Protein AF-A0A2V1B3F5-F1 (afdb_monomer_lite)

Radius of gyration: 37.88 Å; chains: 1; bounding box: 58×93×149 Å

Structure (mmCIF, N/CA/C/O backbone):
data_AF-A0A2V1B3F5-F1
#
_entry.id   AF-A0A2V1B3F5-F1
#
loop_
_atom_site.group_PDB
_atom_site.id
_atom_site.type_symbol
_atom_site.label_atom_id
_atom_site.label_alt_id
_atom_site.label_comp_id
_atom_site.label_asym_id
_atom_site.label_entity_id
_atom_site.label_seq_id
_atom_site.pdbx_PDB_ins_code
_atom_site.Cartn_x
_atom_site.Cartn_y
_atom_site.Cartn_z
_atom_site.occupancy
_atom_site.B_iso_or_equiv
_atom_site.auth_seq_id
_atom_site.auth_comp_id
_atom_site.auth_asym_id
_atom_site.auth_atom_id
_atom_site.pdbx_PDB_model_num
ATOM 1 N N . MET A 1 1 ? 18.919 30.394 76.643 1.00 3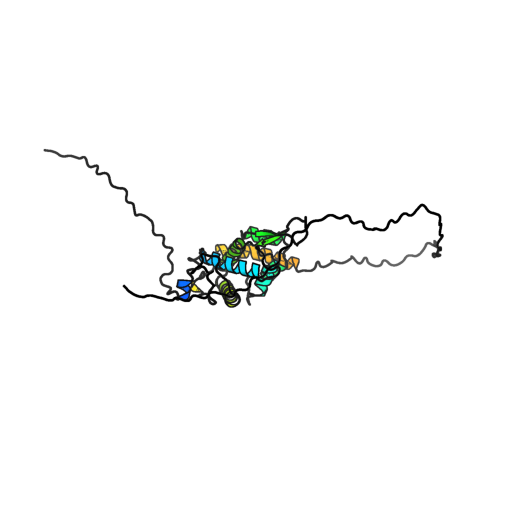6.50 1 MET A N 1
ATOM 2 C CA . MET A 1 1 ? 18.711 31.451 75.636 1.00 36.50 1 MET A CA 1
ATOM 3 C C . MET A 1 1 ? 19.284 30.964 74.317 1.00 36.50 1 MET A C 1
ATOM 5 O O . MET A 1 1 ? 20.459 30.642 74.292 1.00 36.50 1 MET A O 1
ATOM 9 N N . ILE A 1 2 ? 18.429 30.967 73.289 1.00 37.81 2 ILE A N 1
ATOM 10 C CA . ILE A 1 2 ? 18.727 31.111 71.853 1.00 37.81 2 ILE A CA 1
ATOM 11 C C . ILE A 1 2 ? 19.166 29.852 71.066 1.00 37.81 2 ILE A C 1
ATOM 13 O O . ILE A 1 2 ? 20.135 29.177 71.391 1.00 37.81 2 ILE A O 1
ATOM 17 N N . SER A 1 3 ? 18.358 29.616 70.024 1.00 35.19 3 SER A N 1
ATOM 18 C CA . SER A 1 3 ? 18.405 28.748 68.832 1.00 35.19 3 SER A CA 1
ATOM 19 C C . SER A 1 3 ? 19.760 28.802 68.080 1.00 35.19 3 SER A C 1
ATOM 21 O O . SER A 1 3 ? 20.560 29.684 68.354 1.00 35.19 3 SER A O 1
ATOM 23 N N . ASN A 1 4 ? 20.126 27.941 67.119 1.00 34.00 4 ASN A N 1
ATOM 24 C CA . ASN A 1 4 ? 19.449 27.687 65.841 1.00 34.00 4 ASN A CA 1
ATOM 25 C C . ASN A 1 4 ? 20.186 26.596 65.008 1.00 34.00 4 ASN A C 1
ATOM 27 O O . ASN A 1 4 ? 21.405 26.494 65.099 1.00 34.00 4 ASN A O 1
ATOM 31 N N . GLU A 1 5 ? 19.415 25.898 64.159 1.00 35.72 5 GLU A N 1
ATOM 32 C CA . GLU A 1 5 ? 19.700 25.410 62.785 1.00 35.72 5 GLU A CA 1
ATOM 33 C C . GLU A 1 5 ? 20.818 24.398 62.444 1.00 35.72 5 GLU A C 1
ATOM 35 O O . GLU A 1 5 ? 21.995 24.574 62.742 1.00 35.72 5 GLU A O 1
ATOM 40 N N . GLY A 1 6 ? 20.427 23.383 61.652 1.00 33.69 6 GLY A N 1
ATOM 41 C CA . GLY A 1 6 ? 21.343 22.537 60.880 1.00 33.69 6 GLY A CA 1
ATOM 42 C C . GLY A 1 6 ? 20.757 21.217 60.362 1.00 33.69 6 GLY A C 1
ATOM 43 O O . GLY A 1 6 ? 21.329 20.164 60.619 1.00 33.69 6 GLY A O 1
ATOM 44 N N . ASP A 1 7 ? 19.618 21.266 59.666 1.00 40.66 7 ASP A N 1
ATOM 45 C CA . ASP A 1 7 ? 19.014 20.147 58.926 1.00 40.66 7 ASP A CA 1
ATOM 46 C C . ASP A 1 7 ? 19.831 19.800 57.665 1.00 40.66 7 ASP A C 1
ATOM 48 O O . ASP A 1 7 ? 20.168 20.684 56.876 1.00 40.66 7 ASP A O 1
ATOM 52 N N . GLN A 1 8 ? 20.137 18.513 57.468 1.00 36.28 8 GLN A N 1
ATOM 53 C CA . GLN A 1 8 ? 20.486 17.937 56.164 1.00 36.28 8 GLN A CA 1
ATOM 54 C C . GLN A 1 8 ? 20.290 16.413 56.191 1.00 36.28 8 GLN A C 1
ATOM 56 O O . GLN A 1 8 ? 21.230 15.614 56.206 1.00 36.28 8 GLN A O 1
ATOM 61 N N . SER A 1 9 ? 19.026 15.986 56.195 1.00 42.19 9 SER A N 1
ATOM 62 C CA . SER A 1 9 ? 18.674 14.607 55.855 1.00 42.19 9 SER A CA 1
ATOM 63 C C . SER A 1 9 ? 18.786 14.388 54.335 1.00 42.19 9 SER A C 1
ATOM 65 O O . SER A 1 9 ? 18.106 15.015 53.525 1.00 42.19 9 SER A O 1
ATOM 67 N N . ARG A 1 10 ? 19.697 13.495 53.924 1.00 39.31 10 ARG A N 1
ATOM 68 C CA . ARG A 1 10 ? 19.828 13.013 52.539 1.00 39.31 10 ARG A CA 1
ATOM 69 C C . ARG A 1 10 ? 18.550 12.277 52.133 1.00 39.31 10 ARG A C 1
ATOM 71 O O . ARG A 1 10 ? 18.353 11.119 52.502 1.00 39.31 10 ARG A O 1
ATOM 78 N N . GLY A 1 11 ? 17.715 12.946 51.344 1.00 34.47 11 GLY A N 1
ATOM 79 C CA . GLY A 1 11 ? 16.609 12.331 50.621 1.00 34.47 11 GLY A CA 1
ATOM 80 C C . GLY A 1 11 ? 17.114 11.247 49.667 1.00 34.47 11 GLY A C 1
ATOM 81 O O . GLY A 1 11 ? 18.022 11.468 48.866 1.00 34.47 11 GLY A O 1
ATOM 82 N N . LYS A 1 12 ? 16.523 10.056 49.780 1.00 38.38 12 LYS A N 1
ATOM 83 C CA . LYS A 1 12 ? 16.614 8.986 48.781 1.00 38.38 12 LYS A CA 1
ATOM 84 C C . LYS A 1 12 ? 16.007 9.494 47.463 1.00 38.38 12 LYS A C 1
ATOM 86 O O . LYS A 1 12 ? 14.968 10.151 47.523 1.00 38.38 12 LYS A O 1
ATOM 91 N N . PRO A 1 13 ? 16.586 9.201 46.287 1.00 34.31 13 PRO A N 1
ATOM 92 C CA . PRO A 1 13 ? 15.931 9.538 45.033 1.00 34.31 13 PRO A CA 1
ATOM 93 C C . PRO A 1 13 ? 14.697 8.645 44.860 1.00 34.31 13 PRO A C 1
ATOM 95 O O . PRO A 1 13 ? 14.784 7.422 44.989 1.00 34.31 13 PRO A O 1
ATOM 98 N N . ALA A 1 14 ? 13.553 9.275 44.600 1.00 37.12 14 ALA A N 1
ATOM 99 C CA . ALA A 1 14 ? 12.327 8.614 44.187 1.00 37.12 14 ALA A CA 1
ATOM 100 C C . ALA A 1 14 ? 12.559 7.958 42.817 1.00 37.12 14 ALA A C 1
ATOM 102 O O . ALA A 1 14 ? 12.541 8.621 41.781 1.00 37.12 14 ALA A O 1
ATOM 103 N N . ALA A 1 15 ? 12.833 6.654 42.824 1.00 39.75 15 ALA A N 1
ATOM 104 C CA . ALA A 1 15 ? 12.373 5.797 41.744 1.00 39.75 15 ALA A CA 1
ATOM 105 C C . ALA A 1 15 ? 10.839 5.794 41.810 1.00 39.75 15 ALA A C 1
ATOM 107 O O . ALA A 1 15 ? 10.299 5.838 42.911 1.00 39.75 15 ALA A O 1
ATOM 108 N N . ASP A 1 16 ? 10.186 5.783 40.649 1.00 38.09 16 ASP A N 1
ATOM 109 C CA . ASP A 1 16 ? 8.724 5.753 40.443 1.00 38.09 16 ASP A CA 1
ATOM 110 C C . ASP A 1 16 ? 8.130 7.085 39.957 1.00 38.09 16 ASP A C 1
ATOM 112 O O . ASP A 1 16 ? 7.151 7.614 40.473 1.00 38.09 16 ASP A O 1
ATOM 116 N N . ALA A 1 17 ? 8.711 7.606 38.877 1.00 37.56 17 ALA A N 1
ATOM 117 C CA . ALA A 1 17 ? 7.995 8.436 37.913 1.00 37.56 17 ALA A CA 1
ATOM 118 C C . ALA A 1 17 ? 8.212 7.859 36.506 1.00 37.56 17 ALA A C 1
ATOM 120 O O . ALA A 1 17 ? 8.716 8.527 35.604 1.00 37.56 17 ALA A O 1
ATOM 121 N N . TYR A 1 18 ? 7.871 6.579 36.323 1.00 33.88 18 TYR A N 1
ATOM 122 C CA . TYR A 1 18 ? 7.503 6.111 34.992 1.00 33.88 18 TYR A CA 1
ATOM 123 C C . TYR A 1 18 ? 6.135 6.720 34.708 1.00 33.88 18 TYR A C 1
ATOM 125 O O . TYR A 1 18 ? 5.136 6.332 35.309 1.00 33.88 18 TYR A O 1
ATOM 133 N N . LEU A 1 19 ? 6.112 7.734 33.845 1.00 37.62 19 LEU A N 1
ATOM 134 C CA . LEU A 1 19 ? 4.887 8.153 33.189 1.00 37.62 19 LEU A CA 1
ATOM 135 C C . LEU A 1 19 ? 4.372 6.928 32.439 1.00 37.62 19 LEU A C 1
ATOM 137 O O . LEU A 1 19 ? 4.925 6.545 31.408 1.00 37.62 19 LEU A O 1
ATOM 141 N N . ASP A 1 20 ? 3.360 6.291 33.013 1.00 39.09 20 ASP A N 1
ATOM 142 C CA . ASP A 1 20 ? 2.566 5.267 32.362 1.00 39.09 20 ASP A CA 1
ATOM 143 C C . ASP A 1 20 ? 1.769 5.964 31.257 1.00 39.09 20 ASP A C 1
ATOM 145 O O . ASP A 1 20 ? 0.621 6.366 31.423 1.00 39.09 20 ASP A O 1
ATOM 149 N N . ILE A 1 21 ? 2.435 6.219 30.130 1.00 41.69 21 ILE A N 1
ATOM 150 C CA . ILE A 1 21 ? 1.774 6.600 28.888 1.00 41.69 21 ILE A CA 1
ATOM 151 C C . ILE A 1 21 ? 1.250 5.292 28.299 1.00 41.69 21 ILE A C 1
ATOM 153 O O . ILE A 1 21 ? 1.739 4.801 27.282 1.00 41.69 21 ILE A O 1
ATOM 157 N N . THR A 1 22 ? 0.274 4.692 28.978 1.00 41.00 22 THR A N 1
ATOM 158 C CA . THR A 1 22 ? -0.636 3.769 28.318 1.00 41.00 22 THR A CA 1
ATOM 159 C C . THR A 1 22 ? -1.340 4.595 27.243 1.00 41.00 22 THR A C 1
ATOM 161 O O . THR A 1 22 ? -1.954 5.620 27.556 1.00 41.00 22 THR A O 1
ATOM 164 N N . PRO A 1 23 ? -1.200 4.251 25.949 1.00 42.66 23 PRO A N 1
ATOM 165 C CA . PRO A 1 23 ? -2.000 4.895 24.925 1.00 42.66 23 PRO A CA 1
ATOM 166 C C . PRO A 1 23 ? -3.444 4.627 25.317 1.00 42.66 23 PRO A C 1
ATOM 168 O O . PRO A 1 23 ? -3.813 3.464 25.486 1.00 42.66 23 PRO A O 1
ATOM 171 N N . THR A 1 24 ? -4.232 5.682 25.504 1.00 41.00 24 THR A N 1
ATOM 172 C CA . THR A 1 24 ? -5.667 5.574 25.735 1.00 41.00 24 THR A CA 1
ATOM 173 C C . THR A 1 24 ? -6.281 4.910 24.513 1.00 41.00 24 THR A C 1
ATOM 175 O O . THR A 1 24 ? -6.652 5.539 23.521 1.00 41.00 24 THR A O 1
ATOM 178 N N . PHE A 1 25 ? -6.351 3.584 24.576 1.00 49.72 25 PHE A N 1
ATOM 179 C CA . PHE A 1 25 ? -7.387 2.835 23.912 1.00 49.72 25 PHE A CA 1
ATOM 180 C C . PHE A 1 25 ? -8.703 3.496 24.333 1.00 49.72 25 PHE A C 1
ATOM 182 O O . PHE A 1 25 ? -8.831 3.948 25.474 1.00 49.72 25 PHE A O 1
ATOM 189 N N . ASN A 1 26 ? -9.671 3.622 23.429 1.00 50.12 26 ASN A N 1
ATOM 190 C CA . ASN A 1 26 ? -11.026 3.906 23.885 1.00 50.12 26 ASN A CA 1
ATOM 191 C C . ASN A 1 26 ? -11.455 2.679 24.701 1.00 50.12 26 ASN A C 1
ATOM 193 O O . ASN A 1 26 ? -12.009 1.737 24.139 1.00 50.12 26 ASN A O 1
ATOM 197 N N . ASP A 1 27 ? -11.151 2.672 25.999 1.00 50.31 27 ASP A N 1
ATOM 198 C CA . ASP A 1 27 ? -11.515 1.614 26.949 1.00 50.31 27 ASP A CA 1
ATOM 199 C C . ASP A 1 27 ? -13.041 1.421 27.013 1.00 50.31 27 ASP A C 1
ATOM 201 O O . ASP A 1 27 ? -13.521 0.375 27.441 1.00 50.31 27 ASP A O 1
ATOM 205 N N . ASP A 1 28 ? -13.802 2.385 26.488 1.00 50.94 28 ASP A N 1
ATOM 206 C CA . ASP A 1 28 ? -15.254 2.336 26.326 1.00 50.94 28 ASP A CA 1
ATOM 207 C C . ASP A 1 28 ? -15.738 1.422 25.179 1.00 50.94 28 ASP A C 1
ATOM 209 O O . ASP A 1 28 ? -16.938 1.169 25.056 1.00 50.94 28 ASP A O 1
ATOM 213 N N . LEU A 1 29 ? -14.850 0.916 24.313 1.00 63.59 29 LEU A N 1
ATOM 214 C CA . LEU A 1 29 ? -15.214 -0.033 23.256 1.00 63.59 29 LEU A CA 1
ATOM 215 C C . LEU A 1 29 ? -15.049 -1.469 23.754 1.00 63.59 29 LEU A C 1
ATOM 217 O O . LEU A 1 29 ? -13.947 -2.021 23.791 1.00 63.59 29 LEU A O 1
ATOM 221 N N . GLU A 1 30 ? -16.174 -2.107 24.080 1.00 68.75 30 GLU A N 1
ATOM 222 C CA . GLU A 1 30 ? -16.221 -3.531 24.402 1.00 68.75 30 GLU A CA 1
ATOM 223 C C . GLU A 1 30 ? -15.858 -4.366 23.159 1.00 68.75 30 GLU A C 1
ATOM 225 O O . GLU A 1 30 ? -16.701 -4.756 22.352 1.00 68.75 30 GLU A O 1
ATOM 230 N N . LEU A 1 31 ? -14.559 -4.615 22.977 1.00 72.62 31 LEU A N 1
ATOM 231 C CA . LEU A 1 31 ? -14.049 -5.458 21.901 1.00 72.62 31 LEU A CA 1
ATOM 232 C C . LEU A 1 31 ? -14.599 -6.882 22.023 1.00 72.62 31 LEU A C 1
ATOM 234 O O . LEU A 1 31 ? -14.612 -7.470 23.116 1.00 72.62 31 LEU A O 1
ATOM 238 N N . SER A 1 32 ? -14.966 -7.472 20.882 1.00 75.06 32 SER A N 1
ATOM 239 C CA . SER A 1 32 ? -15.369 -8.876 20.839 1.00 75.06 32 SER A CA 1
ATOM 240 C C . SER A 1 32 ? -14.225 -9.785 21.306 1.00 75.06 32 SER A C 1
ATOM 242 O O . SER A 1 32 ? -13.047 -9.424 21.268 1.00 75.06 32 SER A O 1
ATOM 244 N N . THR A 1 33 ? -14.535 -11.014 21.724 1.00 75.00 33 THR A N 1
ATOM 245 C CA . THR A 1 33 ? -13.501 -11.996 22.098 1.00 75.00 33 THR A CA 1
ATOM 246 C C . THR A 1 33 ? -12.516 -12.261 20.955 1.00 75.00 33 THR A C 1
ATOM 248 O O . THR A 1 33 ? -11.335 -12.501 21.204 1.00 75.00 33 THR A O 1
ATOM 251 N N . VAL A 1 34 ? -12.986 -12.191 19.703 1.00 73.12 34 VAL A N 1
ATOM 252 C CA . VAL A 1 34 ? -12.144 -12.337 18.508 1.00 73.12 34 VAL A CA 1
ATOM 253 C C . VAL A 1 34 ? -11.180 -11.159 18.392 1.00 73.12 34 VAL A C 1
ATOM 255 O O . VAL A 1 34 ? -9.985 -11.382 18.225 1.00 73.12 34 VAL A O 1
ATOM 258 N N . ASP A 1 35 ? -11.674 -9.935 18.574 1.00 77.19 35 ASP A N 1
ATOM 259 C CA . ASP A 1 35 ? -10.866 -8.712 18.526 1.00 77.19 35 ASP A CA 1
ATOM 260 C C . ASP A 1 35 ? -9.799 -8.695 19.631 1.00 77.19 35 ASP A C 1
ATOM 262 O O . ASP A 1 35 ? -8.633 -8.402 19.376 1.00 77.19 35 ASP A O 1
ATOM 266 N N . LYS A 1 36 ? -10.168 -9.103 20.852 1.00 74.81 36 LYS A N 1
ATOM 267 C CA . LYS A 1 36 ? -9.234 -9.231 21.984 1.00 74.81 36 LYS A CA 1
ATOM 268 C C . LYS A 1 36 ? -8.154 -10.278 21.725 1.00 74.81 36 LYS A C 1
ATOM 270 O O . LYS A 1 36 ? -6.995 -10.052 22.056 1.00 74.81 36 LYS A O 1
ATOM 275 N N . LYS A 1 37 ? -8.521 -11.415 21.124 1.00 73.56 37 LYS A N 1
ATOM 276 C CA . LYS A 1 37 ? -7.569 -12.475 20.768 1.00 73.56 37 LYS A CA 1
ATOM 277 C C . LYS A 1 37 ? -6.582 -12.010 19.699 1.00 73.56 37 LYS A C 1
ATOM 279 O O . LYS A 1 37 ? -5.413 -12.371 19.764 1.00 73.56 37 LYS A O 1
ATOM 284 N N . TRP A 1 38 ? -7.056 -11.242 18.720 1.00 73.12 38 TRP A N 1
ATOM 285 C CA . TRP A 1 38 ? -6.238 -10.827 17.583 1.00 73.12 38 TRP A CA 1
ATOM 286 C C . TRP A 1 38 ? -5.378 -9.591 17.848 1.00 73.12 38 TRP A C 1
ATOM 288 O O . TRP A 1 38 ? -4.404 -9.371 17.126 1.00 73.12 38 TRP A O 1
ATOM 298 N N . GLY A 1 39 ? -5.705 -8.833 18.892 1.00 77.69 39 GLY A N 1
ATOM 299 C CA . GLY A 1 39 ? -5.008 -7.615 19.269 1.00 77.69 39 GLY A CA 1
ATOM 300 C C . GLY A 1 39 ? -5.468 -6.402 18.465 1.00 77.69 39 GLY A C 1
ATOM 301 O O . GLY A 1 39 ? -6.114 -6.501 17.420 1.00 77.69 39 GLY A O 1
ATOM 302 N N . CYS A 1 40 ? -5.124 -5.225 18.976 1.00 83.00 40 CYS A N 1
ATOM 303 C CA . CYS A 1 40 ? -5.414 -3.966 18.311 1.00 83.00 40 CYS A CA 1
ATOM 304 C C . CYS A 1 40 ? -4.547 -3.804 17.051 1.00 83.00 40 CYS A C 1
ATOM 306 O O . CYS A 1 40 ? -3.354 -4.096 17.098 1.00 83.00 40 CYS A O 1
ATOM 308 N N . LEU A 1 41 ? -5.128 -3.329 15.941 1.00 90.44 41 LEU A N 1
ATOM 309 C CA . LEU A 1 41 ? -4.374 -3.027 14.717 1.00 90.44 41 LEU A CA 1
ATOM 310 C C . LEU A 1 41 ? -3.883 -1.571 14.688 1.00 90.44 41 LEU A C 1
ATOM 312 O O . LEU A 1 41 ? -2.806 -1.317 14.149 1.00 90.44 41 LEU A O 1
ATOM 316 N N . PHE A 1 42 ? -4.603 -0.636 15.313 1.00 92.62 42 PHE A N 1
ATOM 317 C CA . PHE A 1 42 ? -4.252 0.787 15.355 1.00 92.62 42 PHE A CA 1
ATOM 318 C C . PHE A 1 42 ? -4.541 1.441 16.706 1.00 92.62 42 PHE A C 1
ATOM 320 O O . PHE A 1 42 ? -5.652 1.352 17.221 1.00 92.62 42 PHE A O 1
ATOM 327 N N . TYR A 1 43 ? -3.592 2.235 17.200 1.00 87.88 43 TYR A N 1
ATOM 328 C CA . TYR A 1 43 ? -3.826 3.181 18.292 1.00 87.88 43 TYR A CA 1
ATOM 329 C C . TYR A 1 43 ? -4.053 4.576 17.707 1.00 87.88 43 TYR A C 1
ATOM 331 O O . TYR A 1 43 ? -3.109 5.308 17.399 1.00 87.88 43 TYR A O 1
ATOM 339 N N . GLY A 1 44 ? -5.322 4.925 17.481 1.00 86.81 44 GLY A N 1
ATOM 340 C CA . GLY A 1 44 ? -5.692 6.147 16.766 1.00 86.81 44 GLY A CA 1
ATOM 341 C C . GLY A 1 44 ? -5.169 6.128 15.327 1.00 86.81 44 GLY A C 1
ATOM 342 O O . GLY A 1 44 ? -5.642 5.348 14.505 1.00 86.81 44 GLY A O 1
ATOM 343 N N . ASN A 1 45 ? -4.179 6.975 15.034 1.00 88.19 45 ASN A N 1
ATOM 344 C CA . ASN A 1 45 ? -3.524 7.057 13.720 1.00 88.19 45 ASN A CA 1
ATOM 345 C C . ASN A 1 45 ? -2.178 6.315 13.663 1.00 88.19 45 ASN A C 1
ATOM 347 O O . ASN A 1 45 ? -1.464 6.417 12.667 1.00 88.19 45 ASN A O 1
ATOM 351 N N . THR A 1 46 ? -1.812 5.592 14.722 1.00 92.50 46 THR A N 1
ATOM 352 C CA . THR A 1 46 ? -0.548 4.859 14.796 1.00 92.50 46 THR A CA 1
ATOM 353 C C . THR A 1 46 ? -0.796 3.382 14.491 1.00 92.50 46 THR A C 1
ATOM 355 O O . THR A 1 46 ? -1.518 2.733 15.256 1.00 92.50 46 THR A O 1
ATOM 358 N N . PRO A 1 47 ? -0.231 2.826 13.402 1.00 94.94 47 PRO A N 1
ATOM 359 C CA . PRO A 1 47 ? -0.298 1.392 13.147 1.00 94.94 47 PRO A CA 1
ATOM 360 C C . PRO A 1 47 ? 0.470 0.636 14.233 1.00 94.94 47 PRO A C 1
ATOM 362 O O . PRO A 1 47 ? 1.515 1.079 14.705 1.00 94.94 47 PRO A O 1
ATOM 365 N N . THR A 1 48 ? -0.051 -0.517 14.628 1.00 94.00 48 THR A N 1
ATOM 366 C CA . THR A 1 48 ? 0.631 -1.420 15.561 1.00 94.00 48 THR A CA 1
ATOM 367 C C . THR A 1 48 ? 1.535 -2.399 14.821 1.00 94.00 48 THR A C 1
ATOM 369 O O . THR A 1 48 ? 1.333 -2.683 13.636 1.00 94.00 48 THR A O 1
ATOM 372 N N . ASP A 1 49 ? 2.451 -3.037 15.551 1.00 91.81 49 ASP A N 1
ATOM 373 C CA . ASP A 1 49 ? 3.222 -4.172 15.032 1.00 91.81 49 ASP A CA 1
ATOM 374 C C . ASP A 1 49 ? 2.316 -5.268 14.472 1.00 91.81 49 ASP A C 1
ATOM 376 O O . ASP A 1 49 ? 2.648 -5.916 13.480 1.00 91.81 49 ASP A O 1
ATOM 380 N N . ARG A 1 50 ? 1.143 -5.460 15.085 1.00 90.44 50 ARG A N 1
ATOM 381 C CA . ARG A 1 50 ? 0.170 -6.462 14.669 1.00 90.44 50 ARG A CA 1
ATOM 382 C C . ARG A 1 50 ? -0.404 -6.171 13.286 1.00 90.44 50 ARG A C 1
ATOM 384 O O . ARG A 1 50 ? -0.549 -7.094 12.485 1.00 90.44 50 ARG A O 1
ATOM 391 N N . PHE A 1 51 ? -0.674 -4.906 12.977 1.00 93.69 51 PHE A N 1
ATOM 392 C CA . PHE A 1 51 ? -1.069 -4.502 11.629 1.00 93.69 51 PHE A CA 1
ATOM 393 C C . PHE A 1 51 ? 0.056 -4.727 10.612 1.00 93.69 51 PHE A C 1
ATOM 395 O O . PHE A 1 51 ? -0.195 -5.231 9.518 1.00 93.69 51 PHE A O 1
ATOM 402 N N . GLY A 1 52 ? 1.308 -4.489 11.009 1.00 94.81 52 GLY A N 1
ATOM 403 C CA . GLY A 1 52 ? 2.463 -4.836 10.182 1.00 94.81 52 GLY A CA 1
ATOM 404 C C . GLY A 1 52 ? 2.578 -6.343 9.913 1.00 94.81 52 GLY A C 1
ATOM 405 O O . GLY A 1 52 ? 2.780 -6.762 8.775 1.00 94.81 52 GLY A O 1
ATOM 406 N N . GLN A 1 53 ? 2.396 -7.187 10.937 1.00 93.44 53 GLN A N 1
ATOM 407 C CA . GLN A 1 53 ? 2.383 -8.655 10.794 1.00 93.44 53 GLN A CA 1
ATOM 408 C C . GLN A 1 53 ? 1.277 -9.125 9.841 1.00 93.44 53 GLN A C 1
ATOM 410 O O . GLN A 1 53 ? 1.491 -10.035 9.039 1.00 93.44 53 GLN A O 1
ATOM 415 N N . LEU A 1 54 ? 0.106 -8.490 9.917 1.00 92.88 54 LEU A N 1
ATOM 416 C CA . LEU A 1 54 ? -1.013 -8.707 9.008 1.00 92.88 54 LEU A CA 1
ATOM 417 C C . LEU A 1 54 ? -0.627 -8.375 7.557 1.00 92.88 54 LEU A C 1
ATOM 419 O O . LEU A 1 54 ? -0.749 -9.232 6.680 1.00 92.88 54 LEU A O 1
ATOM 423 N N . ASN A 1 55 ? -0.117 -7.170 7.299 1.00 96.19 55 ASN A N 1
ATOM 424 C CA . ASN A 1 55 ? 0.237 -6.742 5.945 1.00 96.19 55 ASN A CA 1
ATOM 425 C C . ASN A 1 55 ? 1.373 -7.575 5.344 1.00 96.19 55 ASN A C 1
ATOM 427 O O . ASN A 1 55 ? 1.308 -7.943 4.170 1.00 96.19 55 ASN A O 1
ATOM 431 N N . ARG A 1 56 ? 2.382 -7.942 6.141 1.00 95.62 56 ARG A N 1
ATOM 432 C CA . ARG A 1 56 ? 3.450 -8.849 5.696 1.00 95.62 56 ARG A CA 1
ATOM 433 C C . ARG A 1 56 ? 2.932 -10.262 5.433 1.00 95.62 56 ARG A C 1
ATOM 435 O O . ARG A 1 56 ? 3.335 -10.877 4.449 1.00 95.62 56 ARG A O 1
ATOM 442 N N . GLY A 1 57 ? 1.978 -10.746 6.228 1.00 94.06 57 GLY A N 1
ATOM 443 C CA . GLY A 1 57 ? 1.254 -11.988 5.949 1.00 94.06 57 GLY A CA 1
ATOM 444 C C . GLY A 1 57 ? 0.550 -11.959 4.588 1.00 94.06 57 GLY A C 1
ATOM 445 O O . GLY A 1 57 ? 0.681 -12.894 3.794 1.00 94.06 57 GLY A O 1
ATOM 446 N N . ILE A 1 58 ? -0.150 -10.860 4.277 1.00 95.38 58 ILE A N 1
ATOM 447 C CA . ILE A 1 58 ? -0.790 -10.646 2.966 1.00 95.38 58 ILE A CA 1
ATOM 448 C C . ILE A 1 58 ? 0.265 -10.636 1.854 1.00 95.38 58 ILE A C 1
ATOM 450 O O . ILE A 1 58 ? 0.104 -11.325 0.844 1.00 95.38 58 ILE A O 1
ATOM 454 N N . ALA A 1 59 ? 1.363 -9.903 2.049 1.00 96.06 59 ALA A N 1
ATOM 455 C CA . ALA A 1 59 ? 2.462 -9.828 1.093 1.00 96.06 59 ALA A CA 1
ATOM 456 C C . ALA A 1 59 ? 3.065 -11.208 0.787 1.00 96.06 59 ALA A C 1
ATOM 458 O O . ALA A 1 59 ? 3.294 -11.547 -0.376 1.00 96.06 59 ALA A O 1
ATOM 459 N N . ASN A 1 60 ? 3.271 -12.031 1.816 1.00 93.19 60 ASN A N 1
ATOM 460 C CA . ASN A 1 60 ? 3.767 -13.399 1.678 1.00 93.19 60 ASN A CA 1
ATOM 461 C C . ASN A 1 60 ? 2.792 -14.272 0.878 1.00 93.19 60 ASN A C 1
ATOM 463 O O . ASN A 1 60 ? 3.214 -15.022 0.002 1.00 93.19 60 ASN A O 1
ATOM 467 N N . HIS A 1 61 ? 1.487 -14.107 1.083 1.00 92.25 61 HIS A N 1
ATOM 468 C CA . HIS A 1 61 ? 0.484 -14.846 0.322 1.00 92.25 61 HIS A CA 1
ATOM 469 C C . HIS A 1 61 ? 0.462 -14.468 -1.173 1.00 92.25 61 HIS A C 1
ATOM 471 O O . HIS A 1 61 ? 0.415 -15.347 -2.035 1.00 92.25 61 HIS A O 1
ATOM 477 N N . ILE A 1 62 ? 0.576 -13.172 -1.497 1.00 94.44 62 ILE A N 1
ATOM 478 C CA . ILE A 1 62 ? 0.745 -12.674 -2.881 1.00 94.44 62 ILE A CA 1
ATOM 479 C C . ILE A 1 62 ? 2.012 -13.280 -3.514 1.00 94.44 62 ILE A C 1
ATOM 481 O O . ILE A 1 62 ? 2.049 -13.725 -4.667 1.00 94.44 62 ILE A O 1
ATOM 485 N N . ASN A 1 63 ? 3.091 -13.329 -2.739 1.00 92.19 63 ASN A N 1
ATOM 486 C CA . ASN A 1 63 ? 4.361 -13.908 -3.147 1.00 92.19 63 ASN A CA 1
ATOM 487 C C . ASN A 1 63 ? 4.271 -15.413 -3.451 1.00 92.19 63 ASN A C 1
ATOM 489 O O . ASN A 1 63 ? 4.890 -15.882 -4.413 1.00 92.19 63 ASN A O 1
ATOM 493 N N . GLU A 1 64 ? 3.477 -16.151 -2.680 1.00 87.38 64 GLU A N 1
ATOM 494 C CA . GLU A 1 64 ? 3.293 -17.592 -2.824 1.00 87.38 64 GLU A CA 1
ATOM 495 C C . GLU A 1 64 ? 2.391 -17.980 -3.995 1.00 87.38 64 GLU A C 1
ATOM 497 O O . GLU A 1 64 ? 2.749 -18.908 -4.722 1.00 87.38 64 GLU A O 1
ATOM 502 N N . LEU A 1 65 ? 1.254 -17.301 -4.180 1.00 78.06 65 LEU A N 1
ATOM 503 C CA . LEU A 1 65 ? 0.186 -17.774 -5.070 1.00 78.06 65 LEU A CA 1
ATOM 504 C C . LEU A 1 65 ? 0.183 -17.172 -6.475 1.00 78.06 65 LEU A C 1
ATOM 506 O O . LEU A 1 65 ? -0.327 -17.809 -7.396 1.00 78.06 65 LEU A O 1
ATOM 510 N N . ASP A 1 66 ? 0.737 -15.979 -6.659 1.00 73.19 66 ASP A N 1
ATOM 511 C CA . ASP A 1 66 ? 0.669 -15.308 -7.957 1.00 73.19 66 ASP A CA 1
ATOM 512 C C . ASP A 1 66 ? 1.885 -15.661 -8.819 1.00 73.19 66 ASP A C 1
ATOM 514 O O . ASP A 1 66 ? 2.992 -15.832 -8.308 1.00 73.19 66 ASP A O 1
ATOM 518 N N . THR A 1 67 ? 1.722 -15.766 -10.142 1.00 71.94 67 THR A N 1
ATOM 519 C CA . THR A 1 67 ? 2.825 -16.161 -11.035 1.00 71.94 67 THR A CA 1
ATOM 520 C C . THR A 1 67 ? 3.826 -15.007 -11.226 1.00 71.94 67 THR A C 1
ATOM 522 O O . THR A 1 67 ? 3.444 -13.870 -11.515 1.00 71.94 67 THR A O 1
ATOM 525 N N . PRO A 1 68 ? 5.147 -15.250 -11.124 1.00 79.38 68 PRO A N 1
ATOM 526 C CA . PRO A 1 68 ? 5.812 -16.491 -10.752 1.00 79.38 68 PRO A CA 1
ATOM 527 C C . PRO A 1 68 ? 5.637 -16.783 -9.264 1.00 79.38 68 PRO A C 1
ATOM 529 O O . PRO A 1 68 ? 5.786 -15.896 -8.421 1.00 79.38 68 PRO A O 1
ATOM 532 N N . TYR A 1 69 ? 5.334 -18.044 -8.976 1.00 79.88 69 TYR A N 1
ATOM 533 C CA . TYR A 1 69 ? 5.139 -18.549 -7.624 1.00 79.88 69 TYR A CA 1
ATOM 534 C C . TYR A 1 69 ? 6.424 -18.430 -6.800 1.00 79.88 69 TYR A C 1
ATOM 536 O O . TYR A 1 69 ? 7.527 -18.551 -7.339 1.00 79.88 69 TYR A O 1
ATOM 544 N N . LYS A 1 70 ? 6.267 -18.282 -5.481 1.00 83.25 70 LYS A N 1
ATOM 545 C CA . LYS A 1 70 ? 7.366 -18.282 -4.498 1.00 83.25 70 LYS A CA 1
ATOM 546 C C . LYS A 1 70 ? 8.389 -17.162 -4.723 1.00 83.25 70 LYS A C 1
ATOM 548 O O . LYS A 1 70 ? 9.597 -17.378 -4.628 1.00 83.25 70 LYS A O 1
ATOM 553 N N . THR A 1 71 ? 7.912 -15.958 -5.035 1.00 89.00 71 THR A N 1
ATOM 554 C CA . THR A 1 71 ? 8.758 -14.755 -4.997 1.00 89.00 71 THR A CA 1
ATOM 555 C C . THR A 1 71 ? 9.000 -14.313 -3.557 1.00 89.00 71 THR A C 1
ATOM 557 O O . THR A 1 71 ? 8.279 -14.712 -2.655 1.00 89.00 71 THR A O 1
ATOM 560 N N . ILE A 1 72 ? 10.004 -13.467 -3.332 1.00 93.50 72 ILE A N 1
ATOM 561 C CA . ILE A 1 72 ? 10.226 -12.796 -2.034 1.00 93.50 72 ILE A CA 1
ATOM 562 C C . ILE A 1 72 ? 9.820 -11.315 -2.063 1.00 93.50 72 ILE A C 1
ATOM 564 O O . ILE A 1 72 ? 9.814 -10.640 -1.041 1.00 93.50 72 ILE A O 1
ATOM 568 N N . VAL A 1 73 ? 9.480 -10.809 -3.248 1.00 96.44 73 VAL A N 1
ATOM 569 C CA . VAL A 1 73 ? 9.102 -9.420 -3.517 1.00 96.44 73 VAL A CA 1
ATOM 570 C C . VAL A 1 73 ? 7.927 -9.385 -4.490 1.00 96.44 73 VAL A C 1
ATOM 572 O O . VAL A 1 73 ? 7.777 -10.284 -5.322 1.00 96.44 73 VAL A O 1
ATOM 575 N N . ILE A 1 74 ? 7.130 -8.321 -4.419 1.00 97.81 74 ILE A N 1
ATOM 576 C CA . ILE A 1 74 ? 5.884 -8.131 -5.159 1.00 97.81 74 ILE A CA 1
ATOM 577 C C . ILE A 1 74 ? 6.134 -7.180 -6.340 1.00 97.81 74 ILE A C 1
ATOM 579 O O . ILE A 1 74 ? 6.129 -5.959 -6.168 1.00 97.81 74 ILE A O 1
ATOM 583 N N . PRO A 1 75 ? 6.382 -7.695 -7.557 1.00 96.75 75 PRO A N 1
ATOM 584 C CA . PRO A 1 75 ? 6.540 -6.863 -8.745 1.00 96.75 75 PRO A CA 1
ATOM 585 C C . PRO A 1 75 ? 5.208 -6.219 -9.161 1.00 96.75 75 PRO A C 1
ATOM 587 O O . PRO A 1 75 ? 4.139 -6.708 -8.786 1.00 96.75 75 PRO A O 1
ATOM 590 N N . PRO A 1 76 ? 5.229 -5.207 -10.048 1.00 97.38 76 PRO A N 1
ATOM 591 C CA . PRO A 1 76 ? 4.029 -4.459 -10.414 1.00 97.38 76 PRO A CA 1
ATOM 592 C C . PRO A 1 76 ? 2.926 -5.331 -11.011 1.00 97.38 76 PRO A C 1
ATOM 594 O O . PRO A 1 76 ? 1.751 -5.103 -10.747 1.00 97.38 76 PRO A O 1
ATOM 597 N N . ARG A 1 77 ? 3.289 -6.387 -11.755 1.00 95.38 77 ARG A N 1
ATOM 598 C CA . ARG A 1 77 ? 2.319 -7.364 -12.280 1.00 95.38 77 ARG A CA 1
ATOM 599 C C . ARG A 1 77 ? 1.463 -8.001 -11.176 1.00 95.38 77 ARG A C 1
ATOM 601 O O . ARG A 1 77 ? 0.258 -8.112 -11.354 1.00 95.38 77 ARG A O 1
ATOM 608 N N . LYS A 1 78 ? 2.061 -8.327 -10.024 1.00 96.31 78 LYS A N 1
ATOM 609 C CA . LYS A 1 78 ? 1.345 -8.908 -8.883 1.00 96.31 78 LYS A CA 1
ATOM 610 C C . LYS A 1 78 ? 0.470 -7.862 -8.197 1.00 96.31 78 LYS A C 1
ATOM 612 O O . LYS A 1 78 ? -0.644 -8.175 -7.808 1.00 96.31 78 LYS A O 1
ATOM 617 N N . MET A 1 79 ? 0.901 -6.597 -8.146 1.00 97.81 79 MET A N 1
ATOM 618 C CA . MET A 1 79 ? 0.035 -5.497 -7.690 1.00 97.81 79 MET A CA 1
ATOM 619 C C . MET A 1 79 ? -1.197 -5.337 -8.595 1.00 97.81 79 MET A C 1
ATOM 621 O O . MET A 1 79 ? -2.305 -5.143 -8.104 1.00 97.81 79 MET A O 1
ATOM 625 N N . VAL A 1 80 ? -1.040 -5.463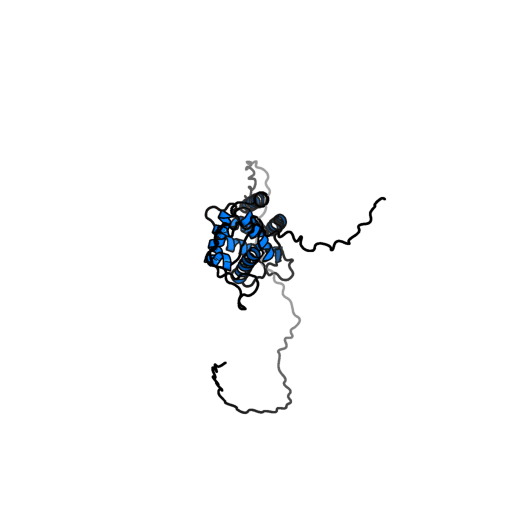 -9.918 1.00 97.31 80 VAL A N 1
ATOM 626 C CA . VAL A 1 80 ? -2.170 -5.428 -10.865 1.00 97.31 80 VAL A CA 1
ATOM 627 C C . VAL A 1 80 ? -3.144 -6.582 -10.616 1.00 97.31 80 VAL A C 1
ATOM 629 O O . VAL A 1 80 ? -4.357 -6.362 -10.637 1.00 97.31 80 VAL A O 1
ATOM 632 N N . GLU A 1 81 ? -2.641 -7.795 -10.394 1.00 95.81 81 GLU A N 1
ATOM 633 C CA . GLU A 1 81 ? -3.453 -8.978 -10.076 1.00 95.81 81 GLU A CA 1
ATOM 634 C C . GLU A 1 81 ? -4.179 -8.809 -8.737 1.00 95.81 81 GLU A C 1
ATOM 636 O O . GLU A 1 81 ? -5.402 -8.948 -8.686 1.00 95.81 81 GLU A O 1
ATOM 641 N N . PHE A 1 82 ? -3.459 -8.383 -7.697 1.00 96.44 82 PHE A N 1
ATOM 642 C CA . PHE A 1 82 ? -3.997 -8.068 -6.376 1.00 96.44 82 PHE A CA 1
ATOM 643 C C . PHE A 1 82 ? -5.164 -7.074 -6.455 1.00 96.44 82 PHE A C 1
ATOM 645 O O . PHE A 1 82 ? -6.267 -7.377 -5.998 1.00 96.44 82 PHE A O 1
ATOM 652 N N . TYR A 1 83 ? -4.982 -5.930 -7.124 1.00 97.06 83 TYR A N 1
ATOM 653 C CA . TYR A 1 83 ? -6.052 -4.937 -7.276 1.00 97.06 83 TYR A CA 1
ATOM 654 C C . TYR A 1 83 ? -7.174 -5.360 -8.218 1.00 97.06 83 TYR A C 1
ATOM 656 O O . TYR A 1 83 ? -8.276 -4.835 -8.120 1.00 97.06 83 TYR A O 1
ATOM 664 N N . SER A 1 84 ? -6.930 -6.309 -9.122 1.00 95.69 84 SER A N 1
ATOM 665 C CA . SER A 1 84 ? -8.003 -6.890 -9.937 1.00 95.69 84 SER A CA 1
ATOM 666 C C . SER A 1 84 ? -8.856 -7.867 -9.127 1.00 95.69 84 SER A C 1
ATOM 668 O O . SER A 1 84 ? -10.058 -7.958 -9.350 1.00 95.69 84 SER A O 1
ATOM 670 N N . ARG A 1 85 ? -8.243 -8.602 -8.192 1.00 95.62 85 ARG A N 1
ATOM 671 C CA . ARG A 1 85 ? -8.927 -9.579 -7.338 1.00 95.62 85 ARG A CA 1
ATOM 672 C C . ARG A 1 85 ? -9.716 -8.916 -6.209 1.00 95.62 85 ARG A C 1
ATOM 674 O O . ARG A 1 85 ? -10.795 -9.390 -5.868 1.00 95.62 85 ARG A O 1
ATOM 681 N N . PHE A 1 86 ? -9.193 -7.825 -5.656 1.00 96.06 86 PHE A N 1
ATOM 682 C CA . PHE A 1 86 ? -9.784 -7.092 -4.531 1.00 96.06 86 PHE A CA 1
ATOM 683 C C . PHE A 1 86 ? -10.255 -5.691 -4.938 1.00 96.06 86 PHE A C 1
ATOM 685 O O . PHE A 1 86 ? -10.063 -4.717 -4.209 1.00 96.06 86 PHE A O 1
ATOM 692 N N . GLU A 1 87 ? -10.857 -5.597 -6.124 1.00 94.62 87 GLU A N 1
ATOM 693 C CA . GLU A 1 87 ? -11.407 -4.358 -6.678 1.00 94.62 87 GLU A CA 1
ATOM 694 C C . GLU A 1 87 ? -12.580 -3.851 -5.812 1.00 94.62 87 GLU A C 1
ATOM 696 O O . GLU A 1 87 ? -13.409 -4.629 -5.312 1.00 94.62 87 GLU A O 1
ATOM 701 N N . LEU A 1 88 ? -12.652 -2.535 -5.606 1.00 94.19 88 LEU A N 1
ATOM 702 C CA . LEU A 1 88 ? -13.783 -1.863 -4.957 1.00 94.19 88 LEU A CA 1
ATOM 703 C C . LEU A 1 88 ? -14.655 -1.177 -6.015 1.00 94.19 88 LEU A C 1
ATOM 705 O O . LEU A 1 88 ? -14.174 -0.835 -7.089 1.00 94.19 88 LEU A O 1
ATOM 709 N N . GLN A 1 89 ? -15.941 -0.962 -5.722 1.00 87.62 89 GLN A N 1
ATOM 710 C CA . GLN A 1 89 ? -16.859 -0.342 -6.693 1.00 87.62 89 GLN A CA 1
ATOM 711 C C . GLN A 1 89 ? -16.540 1.133 -6.974 1.00 87.62 89 GLN A C 1
ATOM 713 O O . GLN A 1 89 ? -16.799 1.624 -8.066 1.00 87.62 89 GLN A O 1
ATOM 718 N N . ASP A 1 90 ? -15.991 1.833 -5.986 1.00 88.38 90 ASP A N 1
ATOM 719 C CA . ASP A 1 90 ? -15.704 3.264 -6.043 1.00 88.38 90 ASP A CA 1
ATOM 720 C C . ASP A 1 90 ? -14.343 3.501 -5.380 1.00 88.38 90 ASP A C 1
ATOM 722 O O . ASP A 1 90 ? -14.252 3.862 -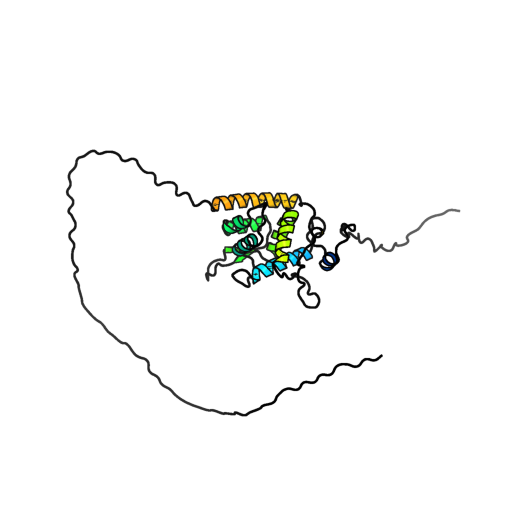4.202 1.00 88.38 90 ASP A O 1
ATOM 726 N N . GLU A 1 91 ? -13.283 3.142 -6.113 1.00 89.88 91 GLU A N 1
ATOM 727 C CA . GLU A 1 91 ? -11.895 3.358 -5.703 1.00 89.88 91 GLU A CA 1
ATOM 728 C C . GLU A 1 91 ? -11.514 4.836 -5.839 1.00 89.88 91 GLU A C 1
ATOM 730 O O . GLU A 1 91 ? -11.696 5.445 -6.893 1.00 89.88 91 GLU A O 1
ATOM 735 N N . ASN A 1 92 ? -10.888 5.398 -4.800 1.00 92.69 92 ASN A N 1
ATOM 736 C CA . ASN A 1 92 ? -10.384 6.776 -4.817 1.00 92.69 92 ASN A CA 1
ATOM 737 C C . ASN A 1 92 ? -9.373 7.022 -5.949 1.00 92.69 92 ASN A C 1
ATOM 739 O O . ASN A 1 92 ? -9.339 8.099 -6.548 1.00 92.69 92 ASN A O 1
ATOM 743 N N . TYR A 1 93 ? -8.572 6.002 -6.260 1.00 95.56 93 TYR A N 1
ATOM 744 C CA . TYR A 1 93 ? -7.581 6.018 -7.326 1.00 95.56 93 TYR A CA 1
ATOM 745 C C . TYR A 1 93 ? -7.615 4.698 -8.092 1.00 95.56 93 TYR A C 1
ATOM 747 O O . TYR A 1 93 ? -7.771 3.651 -7.472 1.00 95.56 93 TYR A O 1
ATOM 755 N N . PRO A 1 94 ? -7.406 4.708 -9.420 1.00 95.56 94 PRO A N 1
ATOM 756 C CA . PRO A 1 94 ? -7.440 3.494 -10.225 1.00 95.56 94 PRO A CA 1
ATOM 757 C C . PRO A 1 94 ? -6.122 2.713 -10.077 1.00 95.56 94 PRO A C 1
ATOM 759 O O . PRO A 1 94 ? -5.305 2.680 -11.002 1.00 95.56 94 PRO A O 1
ATOM 762 N N . LEU A 1 95 ? -5.887 2.100 -8.911 1.00 97.19 95 LEU A N 1
ATOM 763 C CA . LEU A 1 95 ? -4.598 1.500 -8.524 1.00 97.19 95 LEU A CA 1
ATOM 764 C C . LEU A 1 95 ? -4.133 0.438 -9.528 1.00 97.19 95 LEU A C 1
ATOM 766 O O . LEU A 1 95 ? -2.987 0.442 -9.979 1.00 97.19 95 LEU A O 1
ATOM 770 N N . LYS A 1 96 ? -5.059 -0.408 -9.982 1.00 96.62 96 LYS A N 1
ATOM 771 C CA . LYS A 1 96 ? -4.842 -1.384 -11.061 1.00 96.62 96 LYS A CA 1
ATOM 772 C C . LYS A 1 96 ? -4.305 -0.740 -12.346 1.00 96.62 96 LYS A C 1
ATOM 774 O O . LYS A 1 96 ? -3.406 -1.287 -12.980 1.00 96.62 96 LYS A O 1
ATOM 779 N N . THR A 1 97 ? -4.845 0.410 -12.747 1.00 96.62 97 THR A N 1
ATOM 780 C CA . THR A 1 97 ? -4.417 1.142 -13.952 1.00 96.62 97 THR A CA 1
ATOM 781 C C . THR A 1 97 ? -3.063 1.809 -13.748 1.00 96.62 97 THR A C 1
ATOM 783 O O . THR A 1 97 ? -2.233 1.771 -14.655 1.00 96.62 97 THR A O 1
ATOM 786 N N . ILE A 1 98 ? -2.816 2.361 -12.557 1.00 97.62 98 ILE A N 1
ATOM 787 C CA . ILE A 1 98 ? -1.526 2.947 -12.176 1.00 97.62 98 ILE A CA 1
ATOM 788 C C . ILE A 1 98 ? -0.416 1.900 -12.333 1.00 97.62 98 ILE A C 1
ATOM 790 O O . ILE A 1 98 ? 0.503 2.095 -13.127 1.00 97.62 98 ILE A O 1
ATOM 794 N N . PHE A 1 99 ? -0.537 0.740 -11.683 1.00 97.94 99 PHE A N 1
ATOM 795 C CA . PHE A 1 99 ? 0.492 -0.303 -11.776 1.00 97.94 99 PHE A CA 1
ATOM 796 C C . PHE A 1 99 ? 0.606 -0.943 -13.165 1.00 97.94 99 PHE A C 1
ATOM 798 O O . PHE A 1 99 ? 1.682 -1.416 -13.525 1.00 97.94 99 PHE A O 1
ATOM 805 N N . ARG A 1 100 ? -0.471 -0.954 -13.963 1.00 97.44 100 ARG A N 1
ATOM 806 C CA . ARG A 1 100 ? -0.450 -1.515 -15.322 1.00 97.44 100 ARG A CA 1
ATOM 807 C C . ARG A 1 100 ? 0.244 -0.604 -16.335 1.00 97.44 100 ARG A C 1
ATOM 809 O O . ARG A 1 100 ? 0.935 -1.109 -17.214 1.00 97.44 100 ARG A O 1
ATOM 816 N N . ASN A 1 101 ? 0.024 0.708 -16.251 1.00 97.44 101 ASN A N 1
ATOM 817 C CA . ASN A 1 101 ? 0.393 1.634 -17.327 1.00 97.44 101 ASN A CA 1
ATOM 818 C C . ASN A 1 101 ? 1.656 2.450 -17.033 1.00 97.44 101 ASN A C 1
ATOM 820 O O . ASN A 1 101 ? 2.215 3.060 -17.947 1.00 97.44 101 ASN A O 1
ATOM 824 N N . LEU A 1 102 ? 2.111 2.511 -15.782 1.00 97.88 102 LEU A N 1
ATOM 825 C CA . LEU A 1 102 ? 3.366 3.179 -15.456 1.00 97.88 102 LEU A CA 1
ATOM 826 C C . LEU A 1 102 ? 4.575 2.347 -15.894 1.00 97.88 102 LEU A C 1
ATOM 828 O O . LEU A 1 102 ? 4.610 1.124 -15.771 1.00 97.88 102 LEU A O 1
ATOM 832 N N . SER A 1 103 ? 5.607 3.033 -16.381 1.00 97.69 103 SER A N 1
ATOM 833 C CA . SER A 1 103 ? 6.912 2.411 -16.609 1.00 97.69 103 SER A CA 1
ATOM 834 C C . SER A 1 103 ? 7.565 2.018 -15.282 1.00 97.69 103 SER A C 1
ATOM 836 O O . SER A 1 103 ? 7.311 2.633 -14.249 1.00 97.69 103 SER A O 1
ATOM 838 N N . HIS A 1 104 ? 8.491 1.057 -15.309 1.00 97.69 104 HIS A N 1
ATOM 839 C CA . HIS A 1 104 ? 9.240 0.662 -14.111 1.00 97.69 104 HIS A CA 1
ATOM 840 C C . HIS A 1 104 ? 9.923 1.845 -13.410 1.00 97.69 104 HIS A C 1
ATOM 842 O O . HIS A 1 104 ? 9.912 1.921 -12.191 1.00 97.69 104 HIS A O 1
ATOM 848 N N . LYS A 1 105 ? 10.451 2.814 -14.169 1.00 97.94 105 LYS A N 1
ATOM 849 C CA . LYS A 1 105 ? 11.057 4.021 -13.593 1.00 97.94 105 LYS A CA 1
ATOM 850 C C . LYS A 1 105 ? 10.036 4.870 -12.829 1.00 97.94 105 LYS A C 1
ATOM 852 O O . LYS A 1 105 ? 10.335 5.356 -11.750 1.00 97.94 105 LYS A O 1
ATOM 857 N N . GLN A 1 106 ? 8.834 5.032 -13.380 1.00 98.50 106 GLN A N 1
ATOM 858 C CA . GLN A 1 106 ? 7.763 5.778 -12.716 1.00 98.50 106 GLN A CA 1
ATOM 859 C C . GLN A 1 106 ? 7.263 5.050 -11.465 1.00 98.50 106 GLN A C 1
ATOM 861 O O . GLN A 1 106 ? 6.965 5.695 -10.473 1.00 98.50 106 GLN A O 1
ATOM 866 N N . ILE A 1 107 ? 7.211 3.717 -11.482 1.00 98.69 107 ILE A N 1
ATOM 867 C CA . ILE A 1 107 ? 6.827 2.943 -10.296 1.00 98.69 107 ILE A CA 1
ATOM 868 C C . ILE A 1 107 ? 7.896 3.049 -9.196 1.00 98.69 107 ILE A C 1
ATOM 870 O O . ILE A 1 107 ? 7.538 3.183 -8.032 1.00 98.69 107 ILE A O 1
ATOM 874 N N . SER A 1 108 ? 9.188 3.063 -9.546 1.00 98.69 108 SER A N 1
ATOM 875 C CA . SER A 1 108 ? 10.262 3.372 -8.589 1.00 98.69 108 SER A CA 1
ATOM 876 C C . SER A 1 108 ? 10.045 4.725 -7.911 1.00 98.69 108 SER A C 1
ATOM 878 O O . SER A 1 108 ? 10.078 4.789 -6.689 1.00 98.69 108 SER A O 1
ATOM 880 N N . TRP A 1 109 ? 9.748 5.778 -8.681 1.00 98.62 109 TRP A N 1
ATOM 881 C CA . TRP A 1 109 ? 9.451 7.103 -8.126 1.00 98.62 109 TRP A CA 1
ATOM 882 C C . TRP A 1 109 ? 8.216 7.102 -7.225 1.00 98.62 109 TRP A C 1
ATOM 884 O O . TRP A 1 109 ? 8.256 7.675 -6.146 1.00 98.62 109 TRP A O 1
ATOM 894 N N . LEU A 1 110 ? 7.148 6.400 -7.619 1.00 98.75 110 LEU A N 1
ATOM 895 C CA . LEU A 1 110 ? 5.954 6.238 -6.787 1.00 98.75 110 LEU A CA 1
ATOM 896 C C . LEU A 1 110 ? 6.292 5.602 -5.431 1.00 98.75 110 LEU A C 1
ATOM 898 O O . LEU A 1 110 ? 5.790 6.045 -4.401 1.00 98.75 110 LEU A O 1
ATOM 902 N N . TYR A 1 111 ? 7.129 4.563 -5.421 1.00 98.75 111 TYR A N 1
ATOM 903 C CA . TYR A 1 111 ? 7.556 3.924 -4.179 1.00 98.75 111 TYR A CA 1
ATOM 904 C C . TYR A 1 111 ? 8.472 4.827 -3.349 1.00 98.75 111 TYR A C 1
ATOM 906 O O . TYR A 1 111 ? 8.305 4.884 -2.137 1.00 98.75 111 TYR A O 1
ATOM 914 N N . GLU A 1 112 ? 9.384 5.570 -3.976 1.00 98.62 112 GLU A N 1
ATOM 915 C CA . GLU A 1 112 ? 10.266 6.531 -3.296 1.00 98.62 112 GLU A CA 1
ATOM 916 C C . GLU A 1 112 ? 9.476 7.670 -2.636 1.00 98.62 112 GLU A C 1
ATOM 918 O O . GLU A 1 112 ? 9.693 7.952 -1.456 1.00 98.62 112 GLU A O 1
ATOM 923 N N . ASP A 1 113 ? 8.514 8.255 -3.355 1.00 98.50 113 ASP A N 1
ATOM 924 C CA . ASP A 1 113 ? 7.656 9.349 -2.879 1.00 98.50 113 ASP A CA 1
ATOM 925 C C . ASP A 1 113 ? 6.753 8.944 -1.706 1.00 98.50 113 ASP A C 1
ATOM 927 O O . ASP A 1 113 ? 6.322 9.797 -0.927 1.00 98.50 113 ASP A O 1
ATOM 931 N N . LEU A 1 114 ? 6.451 7.648 -1.586 1.00 98.25 114 LEU A N 1
ATOM 932 C CA . LEU A 1 114 ? 5.656 7.065 -0.501 1.00 98.25 114 LEU A CA 1
ATOM 933 C C . LEU A 1 114 ? 6.507 6.293 0.511 1.00 98.25 114 LEU A C 1
ATOM 935 O O . LEU A 1 114 ? 5.958 5.618 1.380 1.00 98.25 114 LEU A O 1
ATOM 939 N N . HIS A 1 115 ? 7.835 6.362 0.393 1.00 98.19 115 HIS A N 1
ATOM 940 C CA . HIS A 1 115 ? 8.789 5.670 1.261 1.00 98.19 115 HIS A CA 1
ATOM 941 C C . HIS A 1 115 ? 8.561 4.152 1.374 1.00 98.19 115 HIS A C 1
ATOM 943 O O . HIS A 1 115 ? 8.869 3.536 2.391 1.00 98.19 115 HIS A O 1
ATOM 949 N N . CYS A 1 116 ? 8.031 3.535 0.320 1.00 98.69 116 CYS A N 1
ATOM 950 C CA . CYS A 1 116 ? 7.821 2.098 0.254 1.00 98.69 116 CYS A CA 1
ATOM 951 C C . CYS A 1 116 ? 9.132 1.398 -0.119 1.00 98.69 116 CYS A C 1
ATOM 953 O O . CYS A 1 116 ? 9.716 1.666 -1.170 1.00 98.69 116 CYS A O 1
ATOM 955 N N . GLU A 1 117 ? 9.584 0.464 0.716 1.00 98.62 117 GLU A N 1
ATOM 956 C CA . GLU A 1 117 ? 10.774 -0.333 0.422 1.00 98.62 117 GLU A CA 1
ATOM 957 C C . GLU A 1 117 ? 10.559 -1.250 -0.795 1.00 98.62 117 GLU A C 1
ATOM 959 O O . GLU A 1 117 ? 9.580 -1.994 -0.902 1.00 98.62 117 GLU A O 1
ATOM 964 N N . TYR A 1 118 ? 11.504 -1.227 -1.729 1.00 98.69 118 TYR A N 1
ATOM 965 C CA . TYR A 1 118 ? 11.454 -2.073 -2.912 1.00 98.69 118 TYR A CA 1
ATOM 966 C C . TYR A 1 118 ? 12.850 -2.521 -3.344 1.00 98.69 118 TYR A C 1
ATOM 968 O O . TYR A 1 118 ? 13.875 -1.929 -2.996 1.00 98.69 118 TYR A O 1
ATOM 976 N N . HIS A 1 119 ? 12.896 -3.580 -4.144 1.00 97.81 119 HIS A N 1
ATOM 977 C CA . HIS A 1 119 ? 14.103 -4.048 -4.812 1.00 97.81 119 HIS A CA 1
ATOM 978 C C . HIS A 1 119 ? 13.911 -4.052 -6.320 1.00 97.81 119 HIS A C 1
ATOM 980 O O . HIS A 1 119 ? 12.813 -4.277 -6.827 1.00 97.81 119 HIS A O 1
ATOM 986 N N . LEU A 1 120 ? 14.998 -3.838 -7.057 1.00 97.50 120 LEU A N 1
ATOM 987 C CA . LEU A 1 120 ? 14.993 -4.031 -8.500 1.00 97.50 120 LEU A CA 1
ATOM 988 C C . LEU A 1 120 ? 15.234 -5.506 -8.817 1.00 97.50 120 LEU A C 1
ATOM 990 O O . LEU A 1 120 ? 16.273 -6.057 -8.460 1.00 97.50 120 LEU A O 1
ATOM 994 N N . VAL A 1 121 ? 14.303 -6.128 -9.537 1.00 94.81 121 VAL A N 1
ATOM 995 C CA . VAL A 1 121 ? 14.432 -7.507 -10.027 1.00 94.81 121 VAL A CA 1
ATOM 996 C C . VAL A 1 121 ? 14.620 -7.559 -11.544 1.00 94.81 121 VAL A C 1
ATOM 998 O O . VAL A 1 121 ? 14.282 -6.623 -12.281 1.00 94.81 121 VAL A O 1
ATOM 1001 N N . GLY A 1 122 ? 15.244 -8.643 -12.007 1.00 91.75 122 GLY A N 1
ATOM 1002 C CA . GLY A 1 122 ? 15.421 -8.936 -13.428 1.00 91.75 122 GLY A CA 1
ATOM 1003 C C . GLY A 1 122 ? 14.143 -9.475 -14.071 1.00 91.75 122 GLY A C 1
ATOM 1004 O O . GLY A 1 122 ? 13.242 -9.962 -13.390 1.00 91.75 122 GLY A O 1
ATOM 1005 N N . ASP A 1 123 ? 14.079 -9.406 -15.397 1.00 86.50 123 ASP A N 1
ATOM 1006 C CA . ASP A 1 123 ? 13.019 -9.988 -16.232 1.00 86.50 123 ASP A CA 1
ATOM 1007 C C . ASP A 1 123 ? 13.326 -11.431 -16.685 1.00 86.50 123 ASP A C 1
ATOM 1009 O O . ASP A 1 123 ? 12.585 -11.991 -17.485 1.00 86.50 123 ASP A O 1
ATOM 1013 N N . GLY A 1 124 ? 14.377 -12.051 -16.137 1.00 81.88 124 GLY A N 1
ATOM 1014 C CA . GLY A 1 124 ? 14.831 -13.404 -16.486 1.00 81.88 124 GLY A CA 1
ATOM 1015 C C . GLY A 1 124 ? 16.034 -13.429 -17.433 1.00 81.88 124 GLY A C 1
ATOM 1016 O O . GLY A 1 124 ? 16.651 -14.478 -17.603 1.00 81.88 124 GLY A O 1
ATOM 1017 N N . ASP A 1 125 ? 16.421 -12.278 -17.987 1.00 84.44 125 ASP A N 1
ATOM 1018 C CA . ASP A 1 125 ? 17.578 -12.172 -18.871 1.00 84.44 125 ASP A CA 1
ATOM 1019 C C . ASP A 1 125 ? 18.896 -12.150 -18.085 1.00 84.44 125 ASP A C 1
ATOM 1021 O O . ASP A 1 125 ? 19.219 -11.195 -17.369 1.00 84.44 125 ASP A O 1
ATOM 1025 N N . VAL A 1 126 ? 19.699 -13.199 -18.261 1.00 85.44 126 VAL A N 1
ATOM 1026 C CA . VAL A 1 126 ? 21.021 -13.316 -17.637 1.00 85.44 126 VAL A CA 1
ATOM 1027 C C . VAL A 1 126 ? 21.942 -12.195 -18.130 1.00 85.44 126 VAL A C 1
ATOM 1029 O O . VAL A 1 126 ? 22.035 -11.921 -19.325 1.00 85.44 126 VAL A O 1
ATOM 1032 N N . GLY A 1 127 ? 22.636 -11.536 -17.199 1.00 85.75 127 GLY A N 1
ATOM 1033 C CA . GLY A 1 127 ? 23.611 -10.482 -17.499 1.00 85.75 127 GLY A CA 1
ATOM 1034 C C . GLY A 1 127 ? 23.015 -9.092 -17.748 1.00 85.75 127 GLY A C 1
ATOM 1035 O O . GLY A 1 127 ? 23.773 -8.134 -17.904 1.00 85.75 127 GLY A O 1
ATOM 1036 N N . LYS A 1 128 ? 21.683 -8.935 -17.745 1.00 91.81 128 LYS A N 1
ATOM 1037 C CA . LYS A 1 128 ? 21.047 -7.610 -17.800 1.00 91.81 128 LYS A CA 1
ATOM 1038 C C . LYS A 1 128 ? 20.884 -7.019 -16.402 1.00 91.81 128 LYS A C 1
ATOM 1040 O O . LYS A 1 128 ? 20.635 -7.724 -15.427 1.00 91.81 128 LYS A O 1
ATOM 1045 N N . ARG A 1 129 ? 20.994 -5.690 -16.308 1.00 93.62 129 ARG A N 1
ATOM 1046 C CA . ARG A 1 129 ? 20.773 -4.961 -15.053 1.00 93.62 129 ARG A CA 1
ATOM 1047 C C . ARG A 1 129 ? 19.299 -5.093 -14.615 1.00 93.62 129 ARG A C 1
ATOM 1049 O O . ARG A 1 129 ? 18.421 -4.772 -15.421 1.00 93.62 129 ARG A O 1
ATOM 1056 N N . PRO A 1 130 ? 19.018 -5.496 -13.359 1.00 95.62 130 PRO A N 1
ATOM 1057 C CA . PRO A 1 130 ? 17.669 -5.497 -12.797 1.00 95.62 130 PRO A CA 1
ATOM 1058 C C . PRO A 1 130 ? 17.004 -4.121 -12.892 1.00 95.62 130 PRO A C 1
ATOM 1060 O O . PRO A 1 130 ? 17.648 -3.098 -12.655 1.00 95.62 130 PRO A O 1
ATOM 1063 N N . LYS A 1 131 ? 15.717 -4.096 -13.252 1.00 96.25 131 LYS A N 1
ATOM 1064 C CA . LYS A 1 131 ? 14.989 -2.848 -13.548 1.00 96.25 131 LYS A CA 1
ATOM 1065 C C . LYS A 1 131 ? 13.537 -2.828 -13.080 1.00 96.25 131 LYS A C 1
ATOM 1067 O O . LYS A 1 131 ? 12.924 -1.775 -13.163 1.00 96.25 131 LYS A O 1
ATOM 1072 N N . ILE A 1 132 ? 12.961 -3.960 -12.675 1.00 97.44 132 ILE A N 1
ATOM 1073 C CA . ILE A 1 132 ? 11.557 -4.033 -12.254 1.00 97.44 132 ILE A CA 1
ATOM 1074 C C . ILE A 1 132 ? 11.493 -3.699 -10.759 1.00 97.44 132 ILE A C 1
ATOM 1076 O O . ILE A 1 132 ? 12.029 -4.486 -9.983 1.00 97.44 132 ILE A O 1
ATOM 1080 N N . PRO A 1 133 ? 10.855 -2.598 -10.329 1.00 98.31 133 PRO A N 1
ATOM 1081 C CA . PRO A 1 133 ? 10.687 -2.310 -8.909 1.00 98.31 133 PRO A CA 1
ATOM 1082 C C . PRO A 1 133 ? 9.644 -3.244 -8.305 1.00 98.31 133 PRO A C 1
ATOM 1084 O O . PRO A 1 133 ? 8.481 -3.223 -8.699 1.00 98.31 133 PRO A O 1
ATOM 1087 N N . ALA A 1 134 ? 10.060 -4.076 -7.363 1.00 98.00 134 ALA A N 1
ATOM 1088 C CA . ALA A 1 134 ? 9.202 -5.012 -6.662 1.00 98.00 134 ALA A CA 1
ATOM 1089 C C . ALA A 1 134 ? 9.214 -4.695 -5.167 1.00 98.00 134 ALA A C 1
ATOM 1091 O O . ALA A 1 134 ? 10.287 -4.652 -4.564 1.00 98.00 134 ALA A O 1
ATOM 1092 N N . LEU A 1 135 ? 8.036 -4.468 -4.583 1.00 98.62 135 LEU A N 1
ATOM 1093 C CA . LEU A 1 135 ? 7.898 -4.163 -3.159 1.00 98.62 135 LEU A CA 1
ATOM 1094 C C . LEU A 1 135 ? 8.411 -5.325 -2.320 1.00 98.62 135 LEU A C 1
ATOM 1096 O O . LEU A 1 135 ? 8.111 -6.487 -2.603 1.00 98.62 135 LEU A O 1
ATOM 1100 N N . THR A 1 136 ? 9.148 -5.020 -1.263 1.00 98.19 136 THR A N 1
ATOM 1101 C CA . THR A 1 136 ? 9.376 -6.004 -0.204 1.00 98.19 136 THR A CA 1
ATOM 1102 C C . THR A 1 136 ? 8.098 -6.143 0.633 1.00 98.19 136 THR A C 1
ATOM 1104 O O . THR A 1 136 ? 7.209 -5.289 0.544 1.00 98.19 136 THR A O 1
ATOM 1107 N N . PRO A 1 137 ? 7.958 -7.190 1.465 1.00 97.56 137 PRO A N 1
ATOM 1108 C CA . PRO A 1 137 ? 6.848 -7.265 2.414 1.00 97.56 137 PRO A CA 1
ATOM 1109 C C . PRO A 1 137 ? 6.746 -6.027 3.315 1.00 97.56 137 PRO A C 1
ATOM 1111 O O . PRO A 1 137 ? 5.640 -5.588 3.620 1.00 97.56 137 PRO A O 1
ATOM 1114 N N . LEU A 1 138 ? 7.883 -5.422 3.681 1.00 97.88 138 LEU A N 1
ATOM 1115 C CA . LEU A 1 138 ? 7.919 -4.185 4.459 1.00 97.88 138 LEU A CA 1
ATOM 1116 C C . LEU A 1 138 ? 7.422 -2.980 3.648 1.00 97.88 138 LEU A C 1
ATOM 1118 O O . LEU A 1 138 ? 6.613 -2.199 4.138 1.00 97.88 138 LEU A O 1
ATOM 1122 N N . GLY A 1 139 ? 7.837 -2.846 2.387 1.00 98.62 139 GLY A N 1
ATOM 1123 C CA . GLY A 1 139 ? 7.314 -1.784 1.528 1.00 98.62 139 GLY A CA 1
ATOM 1124 C C . GLY A 1 139 ? 5.827 -1.933 1.224 1.00 98.62 139 GLY A C 1
ATOM 1125 O O . GLY A 1 139 ? 5.118 -0.933 1.135 1.00 98.62 139 GLY A O 1
ATOM 1126 N N . PHE A 1 140 ? 5.332 -3.167 1.109 1.00 98.56 140 PHE A N 1
ATOM 1127 C CA . PHE A 1 140 ? 3.900 -3.432 0.983 1.00 98.56 140 PHE A CA 1
ATOM 1128 C C . PHE A 1 140 ? 3.132 -3.041 2.250 1.00 98.56 140 PHE A C 1
ATOM 1130 O O . PHE A 1 140 ? 2.057 -2.454 2.153 1.00 98.56 140 PHE A O 1
ATOM 1137 N N . ASP A 1 141 ? 3.693 -3.305 3.430 1.00 98.31 141 ASP A N 1
ATOM 1138 C CA . ASP A 1 141 ? 3.141 -2.839 4.702 1.00 98.31 141 ASP A CA 1
ATOM 1139 C C . ASP A 1 141 ? 3.062 -1.307 4.773 1.00 98.31 141 ASP A C 1
ATOM 1141 O O . ASP A 1 141 ? 1.998 -0.759 5.063 1.00 98.31 141 ASP A O 1
ATOM 1145 N N . THR A 1 142 ? 4.133 -0.598 4.398 1.00 98.62 142 THR A N 1
ATOM 1146 C CA . THR A 1 142 ? 4.111 0.873 4.296 1.00 98.62 142 THR A CA 1
ATOM 1147 C C . THR A 1 142 ? 3.015 1.349 3.341 1.00 98.62 142 THR A C 1
ATOM 1149 O O . THR A 1 142 ? 2.213 2.218 3.687 1.00 98.62 142 THR A O 1
ATOM 1152 N N . TRP A 1 143 ? 2.935 0.739 2.160 1.00 98.56 143 TRP A N 1
ATOM 1153 C CA . TRP A 1 143 ? 1.941 1.061 1.144 1.00 98.56 143 TRP A CA 1
ATOM 1154 C C . TRP A 1 143 ? 0.496 0.877 1.654 1.00 98.56 143 TRP A C 1
ATOM 1156 O O . TRP A 1 143 ? -0.329 1.787 1.533 1.00 98.56 143 TRP A O 1
ATOM 1166 N N . MET A 1 144 ? 0.185 -0.272 2.262 1.00 98.25 144 MET A N 1
ATOM 1167 C CA . MET A 1 144 ? -1.153 -0.568 2.792 1.00 98.25 144 MET A CA 1
ATOM 1168 C C . MET A 1 144 ? -1.498 0.286 4.012 1.00 98.25 144 MET A C 1
ATOM 1170 O O . MET A 1 144 ? -2.643 0.707 4.165 1.00 98.25 144 MET A O 1
ATOM 1174 N N . THR A 1 145 ? -0.513 0.601 4.851 1.00 98.31 145 THR A N 1
ATOM 1175 C CA . THR A 1 145 ? -0.676 1.512 5.988 1.00 98.31 145 THR A CA 1
ATOM 1176 C C . THR A 1 145 ? -1.058 2.916 5.538 1.00 98.31 145 THR A C 1
ATOM 1178 O O . THR A 1 145 ? -1.992 3.500 6.088 1.00 98.31 145 THR A O 1
ATOM 1181 N N . LEU A 1 146 ? -0.395 3.453 4.509 1.00 98.31 146 LEU A N 1
ATOM 1182 C CA . LEU A 1 146 ? -0.727 4.772 3.966 1.00 98.31 146 LEU A CA 1
ATOM 1183 C C . LEU A 1 146 ? -2.146 4.813 3.394 1.00 98.31 146 LEU A C 1
ATOM 1185 O O . LEU A 1 146 ? -2.883 5.761 3.666 1.00 98.31 146 LEU A O 1
ATOM 1189 N N . LEU A 1 147 ? -2.541 3.774 2.654 1.00 98.00 147 LEU A N 1
ATOM 1190 C CA . LEU A 1 147 ? -3.904 3.626 2.145 1.00 98.00 147 LEU A CA 1
ATOM 1191 C C . LEU A 1 147 ? -4.930 3.564 3.285 1.00 98.00 147 LEU A C 1
ATOM 1193 O O . LEU A 1 147 ? -5.901 4.319 3.267 1.00 98.00 147 LEU A O 1
ATOM 1197 N N . MET A 1 148 ? -4.690 2.729 4.300 1.00 97.88 148 MET A N 1
ATOM 1198 C CA . MET A 1 148 ? -5.581 2.575 5.454 1.00 97.88 148 MET A CA 1
ATOM 1199 C C . MET A 1 148 ? -5.747 3.885 6.232 1.00 97.88 148 MET A C 1
ATOM 1201 O O . MET A 1 148 ? -6.859 4.250 6.598 1.00 97.88 148 MET A O 1
ATOM 1205 N N . LEU A 1 149 ? -4.663 4.632 6.449 1.00 97.94 149 LEU A N 1
ATOM 1206 C CA . LEU A 1 149 ? -4.718 5.926 7.132 1.00 97.94 149 LEU A CA 1
ATOM 1207 C C . LEU A 1 149 ? -5.418 7.004 6.295 1.00 97.94 149 LEU A C 1
ATOM 1209 O O . LEU A 1 149 ? -6.109 7.855 6.849 1.00 97.94 149 LEU A O 1
ATOM 1213 N N . ALA A 1 150 ? -5.249 6.998 4.972 1.00 97.94 150 ALA A N 1
ATOM 1214 C CA . ALA A 1 150 ? -5.868 7.986 4.091 1.00 97.94 150 ALA A CA 1
ATOM 1215 C C . ALA A 1 150 ? -7.362 7.716 3.841 1.00 97.94 150 ALA A C 1
ATOM 1217 O O . ALA A 1 150 ? -8.155 8.658 3.745 1.00 97.94 150 ALA A O 1
ATOM 1218 N N . TYR A 1 151 ? -7.739 6.439 3.737 1.00 97.38 151 TYR A N 1
ATOM 1219 C CA . TYR A 1 151 ? -9.052 5.978 3.285 1.00 97.38 151 TYR A CA 1
ATOM 1220 C C . TYR A 1 151 ? -9.583 4.799 4.119 1.00 97.38 151 TYR A C 1
ATOM 1222 O O . TYR A 1 151 ? -9.933 3.756 3.559 1.00 97.38 151 TYR A O 1
ATOM 1230 N N . PRO A 1 152 ? -9.713 4.944 5.450 1.00 96.25 152 PRO A N 1
ATOM 1231 C CA . PRO A 1 152 ? -9.927 3.808 6.346 1.00 96.25 152 PRO A CA 1
ATOM 1232 C C . PRO A 1 152 ? -11.209 3.025 6.063 1.00 96.25 152 PRO A C 1
ATOM 1234 O O . PRO A 1 152 ? -11.210 1.806 6.157 1.00 96.25 152 PRO A O 1
ATOM 1237 N N . ASN A 1 153 ? -12.297 3.689 5.660 1.00 95.00 153 ASN A N 1
ATOM 1238 C CA . ASN A 1 153 ? -13.549 2.994 5.341 1.00 95.00 153 ASN A CA 1
ATOM 1239 C C . ASN A 1 153 ? -13.419 2.115 4.088 1.00 95.00 153 ASN A C 1
ATOM 1241 O O . ASN A 1 153 ? -13.788 0.945 4.114 1.00 95.00 153 ASN A O 1
ATOM 1245 N N . LYS A 1 154 ? -12.838 2.654 3.012 1.00 95.38 154 LYS A N 1
ATOM 1246 C CA . LYS A 1 154 ? -12.666 1.928 1.745 1.00 95.38 154 LYS A CA 1
ATOM 1247 C C . LYS A 1 154 ? -11.660 0.792 1.891 1.00 95.38 154 LYS A C 1
ATOM 1249 O O . LYS A 1 154 ? -11.882 -0.314 1.409 1.00 95.38 154 LYS A O 1
ATOM 1254 N N . GLU A 1 155 ? -10.565 1.041 2.596 1.00 96.31 155 GLU A N 1
ATOM 1255 C CA . GLU A 1 155 ? -9.525 0.033 2.776 1.00 96.31 155 GLU A CA 1
ATOM 1256 C C . GLU A 1 155 ? -9.907 -1.019 3.821 1.00 96.31 155 GLU A C 1
ATOM 1258 O O . GLU A 1 155 ? -9.474 -2.162 3.698 1.00 96.31 155 GLU A O 1
ATOM 1263 N N . ALA A 1 156 ? -10.805 -0.711 4.766 1.00 95.38 156 ALA A N 1
ATOM 1264 C CA . ALA A 1 156 ? -11.456 -1.726 5.594 1.00 95.38 156 ALA A CA 1
ATOM 1265 C C . ALA A 1 156 ? -12.299 -2.695 4.748 1.00 95.38 156 ALA A C 1
ATOM 1267 O O . ALA A 1 156 ? -12.205 -3.905 4.942 1.00 95.38 156 ALA A O 1
ATOM 1268 N N . GLU A 1 157 ? -13.073 -2.196 3.775 1.00 95.62 157 GLU A N 1
ATOM 1269 C CA . GLU A 1 157 ? -13.824 -3.056 2.845 1.00 95.62 157 GLU A CA 1
ATOM 1270 C C . GLU A 1 157 ? -12.885 -3.951 2.027 1.00 95.62 157 GLU A C 1
ATOM 1272 O O . GLU A 1 157 ? -13.132 -5.152 1.882 1.00 95.62 157 GLU A O 1
ATOM 1277 N N . ARG A 1 158 ? -11.782 -3.391 1.509 1.00 96.12 158 ARG A N 1
ATOM 1278 C CA . ARG A 1 158 ? -10.774 -4.166 0.769 1.00 96.12 158 ARG A CA 1
ATOM 1279 C C . ARG A 1 158 ? -10.153 -5.242 1.651 1.00 96.12 158 ARG A C 1
ATOM 1281 O O . ARG A 1 158 ? -10.058 -6.396 1.235 1.00 96.12 158 ARG A O 1
ATOM 1288 N N . LEU A 1 159 ? -9.755 -4.870 2.864 1.00 94.81 159 LEU A N 1
ATOM 1289 C CA . LEU A 1 159 ? -9.138 -5.772 3.825 1.00 94.81 159 LEU A CA 1
ATOM 1290 C C . LEU A 1 159 ? -10.092 -6.903 4.222 1.00 94.81 159 LEU A C 1
ATOM 1292 O O . LEU A 1 159 ? -9.666 -8.054 4.283 1.00 94.81 159 LEU A O 1
ATOM 1296 N N . GLN A 1 160 ? -11.382 -6.612 4.395 1.00 94.19 160 GLN A N 1
ATOM 1297 C CA . GLN A 1 160 ? -12.394 -7.632 4.659 1.00 94.19 160 GLN A CA 1
ATOM 1298 C C . GLN A 1 160 ? -12.479 -8.652 3.508 1.00 94.19 160 GLN A C 1
ATOM 1300 O O . GLN A 1 160 ? -12.383 -9.854 3.749 1.00 94.19 160 GLN A O 1
ATOM 1305 N N . LYS A 1 161 ? -12.529 -8.199 2.245 1.00 95.31 161 LYS A N 1
ATOM 1306 C CA . LYS A 1 161 ? -12.491 -9.104 1.074 1.00 95.31 161 LYS A CA 1
ATOM 1307 C C . LYS A 1 161 ? -11.222 -9.961 1.033 1.00 95.31 161 LYS A C 1
ATOM 1309 O O . LYS A 1 161 ? -11.263 -11.128 0.643 1.00 95.31 161 LYS A O 1
ATOM 1314 N N . ILE A 1 162 ? -10.086 -9.373 1.405 1.00 94.75 162 ILE A N 1
ATOM 1315 C CA . ILE A 1 162 ? -8.780 -10.036 1.447 1.00 94.75 162 ILE A CA 1
ATOM 1316 C C . ILE A 1 162 ? -8.790 -11.196 2.449 1.00 94.75 162 ILE A C 1
ATOM 1318 O O . ILE A 1 162 ? -8.448 -12.320 2.073 1.00 94.75 162 ILE A O 1
ATOM 1322 N N . VAL A 1 163 ? -9.214 -10.950 3.692 1.00 91.38 163 VAL A N 1
ATOM 1323 C CA . VAL A 1 163 ? -9.192 -11.967 4.758 1.00 91.38 163 VAL A CA 1
ATOM 1324 C C . VAL A 1 163 ? -10.269 -13.041 4.603 1.00 91.38 163 VAL A C 1
ATOM 1326 O O . VAL A 1 163 ? -10.091 -14.168 5.063 1.00 91.38 163 VAL A O 1
ATOM 1329 N N . GLU A 1 164 ? -11.366 -12.734 3.909 1.00 92.69 164 GLU A N 1
ATOM 1330 C CA . GLU A 1 164 ? -12.372 -13.729 3.526 1.00 92.69 164 GLU A CA 1
ATOM 1331 C C . GLU A 1 164 ? -11.849 -14.694 2.454 1.00 92.69 164 GLU A C 1
ATOM 1333 O O . GLU A 1 164 ? -12.093 -15.902 2.521 1.00 92.69 164 GLU A O 1
ATOM 1338 N N . ALA A 1 165 ? -11.141 -14.163 1.45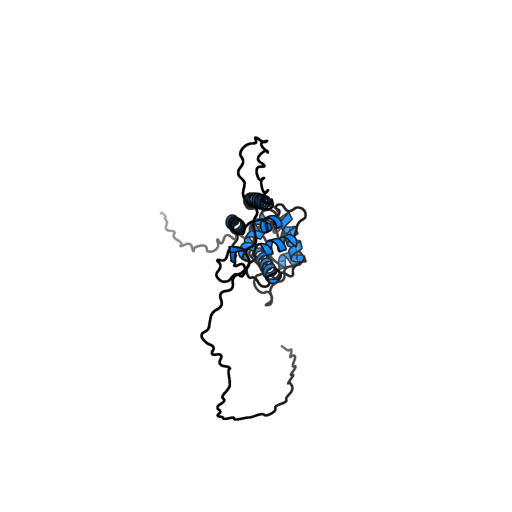4 1.00 91.12 165 ALA A N 1
ATOM 1339 C CA . ALA A 1 165 ? -10.747 -14.912 0.265 1.00 91.12 165 ALA A CA 1
ATOM 1340 C C . ALA A 1 165 ? -9.430 -15.680 0.418 1.00 91.12 165 ALA A C 1
ATOM 1342 O O . ALA A 1 165 ? -9.195 -16.637 -0.326 1.00 91.12 165 ALA A O 1
ATOM 1343 N N . MET A 1 166 ? -8.545 -15.237 1.311 1.00 86.31 166 MET A N 1
ATOM 1344 C CA . MET A 1 166 ? -7.194 -15.774 1.437 1.00 86.31 166 MET A CA 1
ATOM 1345 C C . MET A 1 166 ? -6.976 -16.340 2.841 1.00 86.31 166 MET A C 1
ATOM 1347 O O . MET A 1 166 ? -7.164 -15.627 3.827 1.00 86.31 166 MET A O 1
ATOM 1351 N N . PRO A 1 167 ? -6.532 -17.603 2.980 1.00 85.38 167 PRO A N 1
ATOM 1352 C CA . PRO A 1 167 ? -6.000 -18.058 4.249 1.00 85.38 167 PRO A CA 1
ATOM 1353 C C . PRO A 1 167 ? -4.663 -17.338 4.439 1.00 85.38 167 PRO A C 1
ATOM 1355 O O . PRO A 1 167 ? -3.653 -17.752 3.880 1.00 85.38 167 PRO A O 1
ATOM 1358 N N . ILE A 1 168 ? -4.629 -16.254 5.215 1.00 84.50 168 ILE A N 1
ATOM 1359 C CA . ILE A 1 168 ? -3.407 -15.475 5.493 1.00 84.50 168 ILE A CA 1
ATOM 1360 C C . ILE A 1 168 ? -2.916 -15.787 6.906 1.00 84.50 168 ILE A C 1
ATOM 1362 O O . ILE A 1 168 ? -3.729 -15.918 7.820 1.00 84.50 168 ILE A O 1
ATOM 1366 N N . ASP A 1 169 ? -1.613 -15.991 7.063 1.00 87.25 169 ASP A N 1
ATOM 1367 C CA . ASP A 1 169 ? -0.968 -16.238 8.351 1.00 87.25 169 ASP A CA 1
ATOM 1368 C C . ASP A 1 169 ? -0.272 -14.937 8.720 1.00 87.25 169 ASP A C 1
ATOM 1370 O O . ASP A 1 169 ? 0.393 -14.337 7.873 1.00 87.25 169 ASP A O 1
ATOM 1374 N N . ALA A 1 170 ? -0.445 -14.485 9.957 1.00 83.56 170 ALA A N 1
ATOM 1375 C CA . ALA A 1 170 ? 0.272 -13.328 10.456 1.00 83.56 170 ALA A CA 1
ATOM 1376 C C . ALA A 1 170 ? 1.774 -13.632 10.468 1.00 83.56 170 ALA A C 1
ATOM 1378 O O . ALA A 1 170 ? 2.205 -14.678 10.961 1.00 83.56 170 ALA A O 1
ATOM 1379 N N . ASP A 1 171 ? 2.573 -12.695 9.963 1.00 83.00 171 ASP A N 1
ATOM 1380 C CA . ASP A 1 171 ? 4.034 -12.782 9.977 1.00 83.00 171 ASP A CA 1
ATOM 1381 C C . ASP A 1 171 ? 4.589 -12.329 11.338 1.00 83.00 171 ASP A C 1
ATOM 1383 O O . ASP A 1 171 ? 5.216 -11.272 11.470 1.00 83.00 171 ASP A O 1
ATOM 1387 N N . GLY A 1 172 ? 4.242 -13.094 12.376 1.00 78.75 172 GLY A N 1
ATOM 1388 C CA . GLY A 1 172 ? 4.527 -12.812 13.781 1.00 78.75 172 GLY A CA 1
ATOM 1389 C C . GLY A 1 172 ? 4.972 -14.046 14.568 1.00 78.75 172 GLY A C 1
ATOM 1390 O O . GLY A 1 172 ? 5.277 -15.101 14.009 1.00 78.75 172 GLY A O 1
ATOM 1391 N N . VAL A 1 173 ? 5.031 -13.907 15.896 1.00 74.69 173 VAL A N 1
ATOM 1392 C CA . VAL A 1 173 ? 5.435 -14.998 16.796 1.00 74.69 173 VAL A CA 1
ATOM 1393 C C . VAL A 1 173 ? 4.478 -16.183 16.652 1.00 74.69 173 VAL A C 1
ATOM 1395 O O . VAL A 1 173 ? 3.260 -16.017 16.621 1.00 74.69 173 VAL A O 1
ATOM 1398 N N . LEU A 1 174 ? 5.037 -17.393 16.592 1.00 76.19 174 LEU A N 1
ATOM 1399 C CA . LEU A 1 174 ? 4.255 -18.622 16.508 1.00 76.19 174 LEU A CA 1
ATOM 1400 C C . LEU A 1 174 ? 3.408 -18.819 17.773 1.00 76.19 174 LEU A C 1
ATOM 1402 O O . LEU A 1 174 ? 3.943 -18.893 18.880 1.00 76.19 174 LEU A O 1
ATOM 1406 N N . VAL A 1 175 ? 2.103 -19.013 17.596 1.00 69.31 175 VAL A N 1
ATOM 1407 C CA . VAL A 1 175 ? 1.183 -19.420 18.663 1.00 69.31 175 VAL A CA 1
ATOM 1408 C C . VAL A 1 175 ? 1.075 -20.940 18.617 1.00 69.31 175 VAL A C 1
ATOM 1410 O O . VAL A 1 175 ? 0.787 -21.517 17.571 1.00 69.31 175 VAL A O 1
ATOM 1413 N N . GLU A 1 176 ? 1.379 -21.623 19.723 1.00 75.38 176 GLU A N 1
ATOM 1414 C CA . GLU A 1 176 ? 1.381 -23.098 19.778 1.00 75.38 176 GLU A CA 1
ATOM 1415 C C . GLU A 1 176 ? 2.253 -23.756 18.680 1.00 75.38 176 GLU A C 1
ATOM 1417 O O . GLU A 1 176 ? 1.922 -24.807 18.128 1.00 75.38 176 GLU A O 1
ATOM 1422 N N . ARG A 1 177 ? 3.400 -23.133 18.360 1.00 72.81 177 ARG A N 1
ATOM 1423 C CA . ARG A 1 177 ? 4.345 -23.551 17.297 1.00 72.81 177 ARG A CA 1
ATOM 1424 C C . ARG A 1 177 ? 3.780 -23.496 15.873 1.00 72.81 177 ARG A C 1
ATOM 1426 O O . ARG A 1 177 ? 4.378 -24.075 14.966 1.00 72.81 177 ARG A O 1
ATOM 1433 N N . LYS A 1 178 ? 2.660 -22.807 15.659 1.00 74.56 178 LYS A N 1
ATOM 1434 C CA . LYS A 1 178 ? 2.068 -22.596 14.337 1.00 74.56 178 LYS A CA 1
ATOM 1435 C C . LYS A 1 178 ? 1.933 -21.102 14.042 1.00 74.56 178 LYS A C 1
ATOM 1437 O O . LYS A 1 178 ? 1.773 -20.315 14.977 1.00 74.56 178 LYS A O 1
ATOM 1442 N N . PRO A 1 179 ? 2.009 -20.698 12.764 1.00 78.00 179 PRO A N 1
ATOM 1443 C CA . PRO A 1 179 ? 1.628 -19.351 12.375 1.00 78.00 179 PRO A CA 1
ATOM 1444 C C . PRO A 1 179 ? 0.174 -19.096 12.773 1.00 78.00 179 PRO A C 1
ATOM 1446 O O . PRO A 1 179 ? -0.673 -19.993 12.693 1.00 78.00 179 PRO A O 1
ATOM 1449 N N . GLU A 1 180 ? -0.111 -17.888 13.239 1.00 82.81 180 GLU A N 1
ATOM 1450 C CA . GLU A 1 180 ? -1.469 -17.520 13.606 1.00 82.81 180 GLU A CA 1
ATOM 1451 C C . GLU A 1 180 ? -2.259 -17.115 12.359 1.00 82.81 180 GLU A C 1
ATOM 1453 O O . GLU A 1 180 ? -1.952 -16.117 11.706 1.00 82.81 180 GLU A O 1
ATOM 1458 N N . ARG A 1 181 ? -3.307 -17.876 12.037 1.00 84.69 181 ARG A N 1
ATOM 1459 C CA . ARG A 1 181 ? -4.198 -17.556 10.918 1.00 84.69 181 ARG A CA 1
ATOM 1460 C C . ARG A 1 181 ? -5.041 -16.319 11.239 1.00 84.69 181 ARG A C 1
ATOM 1462 O O . ARG A 1 181 ? -5.633 -16.213 12.317 1.00 84.69 181 ARG A O 1
ATOM 1469 N N . LEU A 1 182 ? -5.155 -15.432 10.255 1.00 79.56 182 LEU A N 1
ATOM 1470 C CA . LEU A 1 182 ? -6.085 -14.309 10.266 1.00 79.56 182 LEU A CA 1
ATOM 1471 C C . LEU A 1 182 ? -7.541 -14.749 10.446 1.00 79.56 182 LEU A C 1
ATOM 1473 O O . LEU A 1 182 ? -7.939 -15.806 9.937 1.00 79.56 182 LEU A O 1
ATOM 1477 N N . PRO A 1 183 ? -8.363 -13.928 11.123 1.00 82.06 183 PRO A N 1
ATOM 1478 C CA . PRO A 1 183 ? -9.784 -14.174 11.185 1.00 82.06 183 PRO A CA 1
ATOM 1479 C C . PRO A 1 183 ? -10.372 -13.901 9.799 1.00 82.06 183 PRO A C 1
ATOM 1481 O O . PRO A 1 183 ? -9.921 -13.017 9.076 1.00 82.06 183 PRO A O 1
ATOM 1484 N N . LYS A 1 184 ? -11.426 -14.632 9.436 1.00 85.81 184 LYS A N 1
ATOM 1485 C CA . LYS A 1 184 ? -12.161 -14.377 8.184 1.00 85.81 184 LYS A CA 1
ATOM 1486 C C . LYS A 1 184 ? -12.998 -13.097 8.232 1.00 85.81 184 LYS A C 1
ATOM 1488 O O . LYS A 1 184 ? -13.575 -12.702 7.228 1.00 85.81 184 LYS A O 1
ATOM 1493 N N . GLN A 1 185 ? -13.096 -12.478 9.403 1.00 85.12 185 GLN A N 1
ATOM 1494 C CA . GLN A 1 185 ? -13.812 -11.236 9.620 1.00 85.12 185 GLN A CA 1
ATOM 1495 C C . GLN A 1 185 ? -13.007 -10.349 10.558 1.00 85.12 185 GLN A C 1
ATOM 1497 O O . GLN A 1 185 ? -12.578 -10.802 11.620 1.00 85.12 185 GLN A O 1
ATOM 1502 N N . LEU A 1 186 ? -12.811 -9.096 10.157 1.00 84.06 186 LEU A N 1
ATOM 1503 C CA . LEU A 1 186 ? -12.144 -8.076 10.951 1.00 84.06 186 LEU A CA 1
ATOM 1504 C C . LEU A 1 186 ? -13.157 -7.022 11.382 1.00 84.06 186 LEU A C 1
ATOM 1506 O O . LEU A 1 186 ? -13.906 -6.481 10.568 1.00 84.06 186 LEU A O 1
ATOM 1510 N N . SER A 1 187 ? -13.179 -6.722 12.678 1.00 88.50 187 SER A N 1
ATOM 1511 C CA . SER A 1 187 ? -14.015 -5.649 13.199 1.00 88.50 187 SER A CA 1
ATOM 1512 C C . SER A 1 187 ? -13.504 -4.294 12.714 1.00 88.50 187 SER A C 1
ATOM 1514 O O . SER A 1 187 ? -12.315 -3.983 12.814 1.00 88.50 187 SER A O 1
ATOM 1516 N N . ARG A 1 188 ? -14.421 -3.443 12.239 1.00 90.38 188 ARG A N 1
ATOM 1517 C CA . ARG A 1 188 ? -14.108 -2.072 11.808 1.00 90.38 188 ARG A CA 1
ATOM 1518 C C . ARG A 1 188 ? -13.481 -1.241 12.931 1.00 90.38 188 ARG A C 1
ATOM 1520 O O . ARG A 1 188 ? -12.702 -0.336 12.640 1.00 90.38 188 ARG A O 1
ATOM 1527 N N . HIS A 1 189 ? -13.790 -1.566 14.186 1.00 88.00 189 HIS A N 1
ATOM 1528 C CA . HIS A 1 189 ? -13.277 -0.886 15.376 1.00 88.00 189 HIS A CA 1
ATOM 1529 C C . HIS A 1 189 ? -11.780 -1.116 15.624 1.00 88.00 189 HIS A C 1
ATOM 1531 O O . HIS A 1 189 ? -11.180 -0.383 16.400 1.00 88.00 189 HIS A O 1
ATOM 1537 N N . LEU A 1 190 ? -11.163 -2.095 14.952 1.00 88.56 190 LEU A N 1
ATOM 1538 C CA . LEU A 1 190 ? -9.715 -2.312 15.009 1.00 88.56 190 LEU A CA 1
ATOM 1539 C C . LEU A 1 190 ? -8.927 -1.337 14.120 1.00 88.56 190 LEU A C 1
ATOM 1541 O O . LEU A 1 190 ? -7.707 -1.262 14.237 1.00 88.56 190 LEU A O 1
ATOM 1545 N N . LEU A 1 191 ? -9.604 -0.625 13.217 1.00 92.31 191 LEU A N 1
ATOM 1546 C CA . LEU A 1 191 ? -9.009 0.239 12.197 1.00 92.31 191 LEU A CA 1
ATOM 1547 C C . LEU A 1 191 ? -9.292 1.720 12.507 1.00 92.31 191 LEU A C 1
ATOM 1549 O O . LEU A 1 191 ? -10.276 2.012 13.194 1.00 92.31 191 LEU A O 1
ATOM 1553 N N . PRO A 1 192 ? -8.509 2.674 11.964 1.00 94.12 192 PRO A N 1
ATOM 1554 C CA . PRO A 1 192 ? -8.691 4.099 12.239 1.00 94.12 192 PRO A CA 1
ATOM 1555 C C . PRO A 1 192 ? -10.129 4.534 11.941 1.00 94.12 192 PRO A C 1
ATOM 1557 O O . PRO A 1 192 ? -10.637 4.205 10.869 1.00 94.12 192 PRO A O 1
ATOM 1560 N N . PRO A 1 193 ? -10.840 5.222 12.848 1.00 92.56 193 PRO A N 1
ATOM 1561 C CA . PRO A 1 193 ? -12.237 5.591 12.614 1.00 92.56 193 PRO A CA 1
ATOM 1562 C C . PRO A 1 193 ? -12.367 6.602 11.470 1.00 92.56 193 PRO A C 1
ATOM 1564 O O . PRO A 1 193 ? -13.266 6.485 10.645 1.00 92.56 193 PRO A O 1
ATOM 1567 N N . GLU A 1 194 ? -11.411 7.523 11.369 1.00 95.12 194 GLU A N 1
ATOM 1568 C CA . GLU A 1 194 ? -11.403 8.624 10.411 1.00 95.12 194 GLU A CA 1
ATOM 1569 C C . GLU A 1 194 ? -10.055 8.737 9.704 1.00 95.12 194 GLU A C 1
ATOM 1571 O O . GLU A 1 194 ? -9.036 8.228 10.173 1.00 95.12 194 GLU A O 1
ATOM 1576 N N . ALA A 1 195 ? -10.054 9.411 8.554 1.00 97.31 195 ALA A N 1
ATOM 1577 C CA . ALA A 1 195 ? -8.843 9.605 7.769 1.00 97.31 195 ALA A CA 1
ATOM 1578 C C . ALA A 1 195 ? -7.822 10.489 8.504 1.00 97.31 195 ALA A C 1
ATOM 1580 O O . ALA A 1 195 ? -8.131 11.602 8.942 1.00 97.31 195 ALA A O 1
ATOM 1581 N N . HIS A 1 196 ? -6.565 10.050 8.538 1.00 97.88 196 HIS A N 1
ATOM 1582 C CA . HIS A 1 196 ? -5.460 10.875 9.001 1.00 97.88 196 HIS A CA 1
ATOM 1583 C C . HIS A 1 196 ? -5.120 11.935 7.945 1.00 97.88 196 HIS A C 1
ATOM 1585 O O . HIS A 1 196 ? -4.683 11.627 6.832 1.00 97.88 196 HIS A O 1
ATOM 1591 N N . ARG A 1 197 ? -5.315 13.210 8.300 1.00 97.62 197 ARG A N 1
ATOM 1592 C CA . ARG A 1 197 ? -5.254 14.346 7.366 1.00 97.62 197 ARG A CA 1
ATOM 1593 C C . ARG A 1 197 ? -3.941 14.432 6.586 1.00 97.62 197 ARG A C 1
ATOM 1595 O O . ARG A 1 197 ? -3.981 14.674 5.381 1.00 97.62 197 ARG A O 1
ATOM 1602 N N . GLU A 1 198 ? -2.800 14.252 7.249 1.00 96.56 198 GLU A N 1
ATOM 1603 C CA . GLU A 1 198 ? -1.495 14.407 6.592 1.00 96.56 198 GLU A CA 1
ATOM 1604 C C . GLU A 1 198 ? -1.168 13.222 5.679 1.00 96.56 198 GLU A C 1
ATOM 1606 O O . GLU A 1 198 ? -0.706 13.419 4.552 1.00 96.56 198 GLU A O 1
ATOM 1611 N N . SER A 1 199 ? -1.498 11.999 6.112 1.00 96.88 199 SER A N 1
ATOM 1612 C CA . SER A 1 199 ? -1.370 10.799 5.274 1.00 96.88 199 SER A CA 1
ATOM 1613 C C . SER A 1 199 ? -2.240 10.918 4.030 1.00 96.88 199 SER A C 1
ATOM 1615 O O . SER A 1 199 ? -1.756 10.689 2.925 1.00 96.88 199 SER A O 1
ATOM 1617 N N . LYS A 1 200 ? -3.491 11.368 4.190 1.00 98.19 200 LYS A N 1
ATOM 1618 C CA . LYS A 1 200 ? -4.405 11.603 3.071 1.00 98.19 200 LYS A CA 1
ATOM 1619 C C . LYS A 1 200 ? -3.867 12.654 2.106 1.00 98.19 200 LYS A C 1
ATOM 1621 O O . LYS A 1 200 ? -3.768 12.389 0.918 1.00 98.19 200 LYS A O 1
ATOM 1626 N N . LYS A 1 201 ? -3.457 13.823 2.603 1.00 98.19 201 LYS A N 1
ATOM 1627 C CA . LYS A 1 201 ? -2.899 14.895 1.764 1.00 98.19 201 LYS A CA 1
ATOM 1628 C C . LYS A 1 201 ? -1.674 14.425 0.973 1.00 98.19 201 LYS A C 1
ATOM 1630 O O . LYS A 1 201 ? -1.550 14.741 -0.210 1.00 98.19 201 LYS A O 1
ATOM 1635 N N . THR A 1 202 ? -0.776 13.689 1.624 1.00 97.62 202 THR A N 1
ATOM 1636 C CA . THR A 1 202 ? 0.429 13.141 0.992 1.00 97.62 202 THR A CA 1
ATOM 1637 C C . THR A 1 202 ? 0.066 12.136 -0.092 1.00 97.62 202 THR A C 1
ATOM 1639 O O . THR A 1 202 ? 0.519 12.277 -1.229 1.00 97.62 202 THR A O 1
ATOM 1642 N N . LEU A 1 203 ? -0.793 11.170 0.236 1.00 98.00 203 LEU A N 1
ATOM 1643 C CA . LEU A 1 203 ? -1.212 10.130 -0.691 1.00 98.00 203 LEU A CA 1
ATOM 1644 C C . LEU A 1 203 ? -1.976 10.712 -1.885 1.00 98.00 203 LEU A C 1
ATOM 1646 O O . LEU A 1 203 ? -1.705 10.335 -3.021 1.00 98.00 203 LEU A O 1
ATOM 1650 N N . ASP A 1 204 ? -2.860 11.682 -1.647 1.00 98.44 204 ASP A N 1
ATOM 1651 C CA . ASP A 1 204 ? -3.658 12.316 -2.694 1.00 98.44 204 ASP A CA 1
ATOM 1652 C C . ASP A 1 204 ? -2.787 13.074 -3.686 1.00 98.44 204 ASP A C 1
ATOM 1654 O O . ASP A 1 204 ? -2.978 12.962 -4.899 1.00 98.44 204 ASP A O 1
ATOM 1658 N N . ARG A 1 205 ? -1.800 13.824 -3.182 1.00 98.19 205 ARG A N 1
ATOM 1659 C CA . ARG A 1 205 ? -0.830 14.533 -4.020 1.00 98.19 205 ARG A CA 1
ATOM 1660 C C . ARG A 1 205 ? -0.099 13.553 -4.938 1.00 98.19 205 ARG A C 1
ATOM 1662 O O . ARG A 1 205 ? -0.076 13.766 -6.147 1.00 98.19 205 ARG A O 1
ATOM 1669 N N . VAL A 1 206 ? 0.464 12.488 -4.366 1.00 98.44 206 VAL A N 1
ATOM 1670 C CA . VAL A 1 206 ? 1.270 11.511 -5.109 1.00 98.44 206 VAL A CA 1
ATOM 1671 C C . VAL A 1 206 ? 0.399 10.721 -6.093 1.00 98.44 206 VAL A C 1
ATOM 1673 O O . VAL A 1 206 ? 0.665 10.709 -7.293 1.00 98.44 206 VAL A O 1
ATOM 1676 N N . LEU A 1 207 ? -0.694 10.102 -5.639 1.00 98.25 207 LEU A N 1
ATOM 1677 C CA . LEU A 1 207 ? -1.520 9.253 -6.502 1.00 98.25 207 LEU A CA 1
ATOM 1678 C C . LEU A 1 207 ? -2.232 10.031 -7.613 1.00 98.25 207 LEU A C 1
ATOM 1680 O O . LEU A 1 207 ? -2.447 9.467 -8.687 1.00 98.25 207 LEU A O 1
ATOM 1684 N N . SER A 1 208 ? -2.561 11.311 -7.410 1.00 97.94 208 SER A N 1
ATOM 1685 C CA . SER A 1 208 ? -3.129 12.145 -8.479 1.00 97.94 208 SER A CA 1
ATOM 1686 C C . SER A 1 208 ? -2.124 12.372 -9.609 1.00 97.94 208 SER A C 1
ATOM 1688 O O . SER A 1 208 ? -2.466 12.188 -10.777 1.00 97.94 208 SER A O 1
ATOM 1690 N N . GLU A 1 209 ? -0.866 12.671 -9.278 1.00 97.81 209 GLU A N 1
ATOM 1691 C CA . GLU A 1 209 ? 0.205 12.814 -10.269 1.00 97.81 209 GLU A CA 1
ATOM 1692 C C . GLU A 1 209 ? 0.402 11.520 -11.073 1.00 97.81 209 GLU A C 1
ATOM 1694 O O . GLU A 1 209 ? 0.403 11.521 -12.311 1.00 97.81 209 GLU A O 1
ATOM 1699 N N . PHE A 1 210 ? 0.511 10.387 -10.378 1.00 97.75 210 PHE A N 1
ATOM 1700 C CA . PHE A 1 210 ? 0.746 9.095 -11.019 1.00 97.75 210 PHE A CA 1
ATOM 1701 C C . PHE A 1 210 ? -0.465 8.577 -11.801 1.00 97.75 210 PHE A C 1
ATOM 1703 O O . PHE A 1 210 ? -0.288 7.929 -12.836 1.00 97.75 210 PHE A O 1
ATOM 1710 N N . LYS A 1 211 ? -1.690 8.914 -11.387 1.00 97.19 211 LYS A N 1
ATOM 1711 C CA . LYS A 1 211 ? -2.910 8.678 -12.172 1.00 97.19 211 LYS A CA 1
ATOM 1712 C C . LYS A 1 211 ? -2.855 9.410 -13.513 1.00 97.19 211 LYS A C 1
ATOM 1714 O O . LYS A 1 211 ? -3.153 8.811 -14.552 1.00 97.19 211 LYS A O 1
ATOM 1719 N N . ASP A 1 212 ? -2.443 10.674 -13.520 1.00 96.62 212 ASP A N 1
ATOM 1720 C CA . ASP A 1 212 ? -2.346 11.460 -14.752 1.00 96.62 212 ASP A CA 1
ATOM 1721 C C . ASP A 1 212 ? -1.250 10.927 -15.681 1.00 96.62 212 ASP A C 1
ATOM 1723 O O . ASP A 1 212 ? -1.413 10.914 -16.905 1.00 96.62 212 ASP A O 1
ATOM 1727 N N . LEU A 1 213 ? -0.127 10.465 -15.123 1.00 96.50 213 LEU A N 1
ATOM 1728 C CA . LEU A 1 213 ? 0.933 9.794 -15.881 1.00 96.50 213 LEU A CA 1
ATOM 1729 C C . LEU A 1 213 ? 0.449 8.463 -16.478 1.00 96.50 213 LEU A C 1
ATOM 1731 O O . LEU A 1 213 ? 0.656 8.209 -17.665 1.00 96.50 213 LEU A O 1
ATOM 1735 N N . ALA A 1 214 ? -0.248 7.640 -15.692 1.00 96.00 214 ALA A N 1
ATOM 1736 C CA . ALA A 1 214 ? -0.802 6.364 -16.144 1.00 96.00 214 ALA A CA 1
ATOM 1737 C C . ALA A 1 214 ? -1.840 6.542 -17.265 1.00 96.00 214 ALA A C 1
ATOM 1739 O O . ALA A 1 214 ? -1.883 5.747 -18.206 1.00 96.00 214 ALA A O 1
ATOM 1740 N N . THR A 1 215 ? -2.641 7.609 -17.196 1.00 94.94 215 THR A N 1
ATOM 1741 C CA . THR A 1 215 ? -3.624 7.969 -18.230 1.00 94.94 215 THR A CA 1
ATOM 1742 C C . THR A 1 215 ? -2.933 8.397 -19.527 1.00 94.94 215 THR A C 1
ATOM 1744 O O . THR A 1 215 ? -3.301 7.944 -20.611 1.00 94.94 215 THR A O 1
ATOM 1747 N N . ARG A 1 216 ? -1.873 9.213 -19.436 1.00 93.81 216 ARG A N 1
ATOM 1748 C CA . ARG A 1 216 ? -1.067 9.626 -20.599 1.00 93.81 216 ARG A CA 1
ATOM 1749 C C . ARG A 1 216 ? -0.402 8.435 -21.291 1.00 93.81 216 ARG A C 1
ATOM 1751 O O . ARG A 1 216 ? -0.454 8.336 -22.515 1.00 93.81 216 ARG A O 1
ATOM 1758 N N . ASN A 1 217 ? 0.147 7.502 -20.517 1.00 91.50 217 ASN A N 1
ATOM 1759 C CA . ASN A 1 217 ? 0.770 6.287 -21.047 1.00 91.50 217 ASN A CA 1
ATOM 1760 C C . ASN A 1 217 ? -0.239 5.334 -21.715 1.00 91.50 217 ASN A C 1
ATOM 1762 O O . ASN A 1 217 ? 0.148 4.544 -22.573 1.00 91.50 217 ASN A O 1
ATOM 1766 N N . GLN A 1 218 ? -1.522 5.402 -21.342 1.00 84.31 218 GLN A N 1
ATOM 1767 C CA . GLN A 1 218 ? -2.576 4.587 -21.947 1.00 84.31 218 GLN A CA 1
ATOM 1768 C C . GLN A 1 218 ? -2.914 5.031 -23.372 1.00 84.31 218 GLN A C 1
ATOM 1770 O O . GLN A 1 218 ? -3.328 4.207 -24.188 1.00 84.31 218 GLN A O 1
ATOM 1775 N N . THR A 1 219 ? -2.769 6.323 -23.685 1.00 68.38 219 THR A N 1
ATOM 1776 C CA . THR A 1 219 ? -3.085 6.803 -25.031 1.00 68.38 219 THR A CA 1
ATOM 1777 C C . THR A 1 219 ? -2.060 6.255 -26.022 1.00 68.38 219 THR A C 1
ATOM 1779 O O . THR A 1 219 ? -0.875 6.583 -25.912 1.00 68.38 219 THR A O 1
ATOM 1782 N N . PRO A 1 220 ? -2.466 5.425 -27.005 1.00 56.12 220 PRO A N 1
ATOM 1783 C CA . PRO A 1 220 ? -1.549 5.028 -28.054 1.00 56.12 220 PRO A CA 1
ATOM 1784 C C . PRO A 1 220 ? -1.108 6.312 -28.741 1.00 56.12 220 PRO A C 1
ATOM 1786 O O . PRO A 1 220 ? -1.962 7.110 -29.134 1.00 56.12 220 PRO A O 1
ATOM 1789 N N . SER A 1 221 ? 0.210 6.513 -28.842 1.00 51.06 221 SER A N 1
ATOM 1790 C CA . SER A 1 221 ? 0.822 7.582 -29.628 1.00 51.06 221 SER A CA 1
ATOM 1791 C C . SER A 1 221 ? -0.008 7.776 -30.892 1.00 51.06 221 SER A C 1
ATOM 1793 O O . SER A 1 221 ? -0.025 6.924 -31.787 1.00 51.06 221 SER A O 1
ATOM 1795 N N . ARG A 1 222 ? -0.790 8.860 -30.921 1.00 49.28 222 ARG A N 1
ATOM 1796 C CA . ARG A 1 222 ? -1.515 9.282 -32.108 1.00 49.28 222 ARG A CA 1
ATOM 1797 C C . ARG A 1 222 ? -0.389 9.565 -33.085 1.00 49.28 222 ARG A C 1
ATOM 1799 O O . ARG A 1 222 ? 0.253 10.602 -32.969 1.00 49.28 222 ARG A O 1
ATOM 1806 N N . LYS A 1 223 ? -0.088 8.614 -33.976 1.00 50.75 223 LYS A N 1
ATOM 1807 C CA . LYS A 1 223 ? 0.804 8.824 -35.116 1.00 50.75 223 LYS A CA 1
ATOM 1808 C C . LYS A 1 223 ? 0.243 10.035 -35.851 1.00 50.75 223 LYS A C 1
ATOM 1810 O O . LYS A 1 223 ? -0.708 9.920 -36.625 1.00 50.75 223 LYS A O 1
ATOM 1815 N N . SER A 1 224 ? 0.740 11.223 -35.527 1.00 48.66 224 SER A N 1
ATOM 1816 C CA . SER A 1 224 ? 0.297 12.458 -36.140 1.00 48.66 224 SER A CA 1
ATOM 1817 C C . SER A 1 224 ? 0.923 12.499 -37.520 1.00 48.66 224 SER A C 1
ATOM 1819 O O . SER A 1 224 ? 2.078 12.869 -37.686 1.00 48.66 224 SER A O 1
ATOM 1821 N N . LYS A 1 225 ? 0.110 12.029 -38.467 1.00 46.34 225 LYS A N 1
ATOM 1822 C CA . LYS A 1 225 ? -0.059 12.525 -39.830 1.00 46.34 225 LYS A CA 1
ATOM 1823 C C . LYS A 1 225 ? 1.244 12.822 -40.571 1.00 46.34 225 LYS A C 1
ATOM 1825 O O . LYS A 1 225 ? 1.800 13.909 -40.475 1.00 46.34 225 LYS A O 1
ATOM 1830 N N . ILE A 1 226 ? 1.604 11.881 -41.443 1.00 49.03 226 ILE A N 1
ATOM 1831 C CA . ILE A 1 226 ? 2.256 12.189 -42.718 1.00 49.03 226 ILE A CA 1
ATOM 1832 C C . ILE A 1 226 ? 1.555 13.427 -43.295 1.00 49.03 226 ILE A C 1
ATOM 1834 O O . ILE A 1 226 ? 0.355 13.384 -43.585 1.00 49.03 226 ILE A O 1
ATOM 1838 N N . SER A 1 227 ? 2.294 14.531 -43.384 1.00 48.34 227 SER A N 1
ATOM 1839 C CA . SER A 1 227 ? 1.887 15.724 -44.115 1.00 48.34 227 SER A CA 1
ATOM 1840 C C . SER A 1 227 ? 1.618 15.301 -45.556 1.00 48.34 227 SER A C 1
ATOM 1842 O O . SER A 1 227 ? 2.538 14.936 -46.287 1.00 48.34 227 SER A O 1
ATOM 1844 N N . ARG A 1 228 ? 0.342 15.254 -45.948 1.00 48.84 228 ARG A N 1
ATOM 1845 C CA . ARG A 1 228 ? -0.033 15.127 -47.355 1.00 48.84 228 ARG A CA 1
ATOM 1846 C C . ARG A 1 228 ? 0.293 16.470 -47.998 1.00 48.84 228 ARG A C 1
ATOM 1848 O O . ARG A 1 228 ? -0.438 17.435 -47.790 1.00 48.84 228 ARG A O 1
ATOM 1855 N N . LEU A 1 229 ? 1.403 16.531 -48.727 1.00 52.06 229 LEU A N 1
ATOM 1856 C CA . LEU A 1 229 ? 1.659 17.620 -49.664 1.00 52.06 229 LEU A CA 1
ATOM 1857 C C . LEU A 1 229 ? 0.521 17.657 -50.704 1.00 52.06 229 LEU A C 1
ATOM 1859 O O . LEU A 1 229 ? 0.052 16.591 -51.116 1.00 52.06 229 LEU A O 1
ATOM 1863 N N . PRO A 1 230 ? 0.048 18.845 -51.116 1.00 49.22 230 PRO A N 1
ATOM 1864 C CA . PRO A 1 230 ? -0.960 18.954 -52.162 1.00 49.22 230 PRO A CA 1
ATOM 1865 C C . PRO A 1 230 ? -0.361 18.569 -53.528 1.00 49.22 230 PRO A C 1
ATOM 1867 O O . PRO A 1 230 ? 0.815 18.847 -53.775 1.00 49.22 230 PRO A O 1
ATOM 1870 N N . PRO A 1 231 ? -1.144 17.952 -54.433 1.00 44.81 231 PRO A N 1
ATOM 1871 C CA . PRO A 1 231 ? -0.684 17.654 -55.782 1.00 44.81 231 PRO A CA 1
ATOM 1872 C C . PRO A 1 231 ? -0.593 18.960 -56.579 1.00 44.81 231 PRO A C 1
ATOM 1874 O O . PRO A 1 231 ? -1.600 19.634 -56.790 1.00 44.81 231 PRO A O 1
ATOM 1877 N N . GLN A 1 232 ? 0.613 19.333 -57.010 1.00 43.31 232 GLN A N 1
ATOM 1878 C CA . GLN A 1 232 ? 0.780 20.399 -57.993 1.00 43.31 232 GLN A CA 1
ATOM 1879 C C . GLN A 1 232 ? 0.637 19.821 -59.401 1.00 43.31 232 GLN A C 1
ATOM 1881 O O . GLN A 1 232 ? 1.292 18.847 -59.767 1.00 43.31 232 GLN A O 1
ATOM 1886 N N . HIS A 1 233 ? -0.282 20.425 -60.147 1.00 40.38 233 HIS A N 1
ATOM 1887 C CA . HIS A 1 233 ? -0.571 20.155 -61.544 1.00 40.38 233 HIS A CA 1
ATOM 1888 C C . HIS A 1 233 ? 0.629 20.475 -62.453 1.00 40.38 233 HIS A C 1
ATOM 1890 O O . HIS A 1 233 ? 1.310 21.479 -62.265 1.00 40.38 233 HIS A O 1
ATOM 1896 N N . HIS A 1 234 ? 0.807 19.590 -63.437 1.00 41.38 234 HIS A N 1
ATOM 1897 C CA . HIS A 1 234 ? 1.523 19.682 -64.713 1.00 41.38 234 HIS A CA 1
ATOM 1898 C C . HIS A 1 234 ? 2.153 21.023 -65.128 1.00 41.38 234 HIS A C 1
ATOM 1900 O O . HIS A 1 234 ? 1.471 22.037 -65.238 1.00 41.38 234 HIS A O 1
ATOM 1906 N N . ASN A 1 235 ? 3.403 20.932 -65.594 1.00 34.50 235 ASN A N 1
ATOM 1907 C CA . ASN A 1 235 ? 3.773 21.460 -66.906 1.00 34.50 235 ASN A CA 1
ATOM 1908 C C . ASN A 1 235 ? 4.743 20.498 -67.605 1.00 34.50 235 ASN A C 1
ATOM 1910 O O . ASN A 1 235 ? 5.705 20.018 -67.006 1.00 34.50 235 ASN A O 1
ATOM 1914 N N . ASP A 1 236 ? 4.412 20.204 -68.859 1.00 41.97 236 ASP A N 1
ATOM 1915 C CA . ASP A 1 236 ? 5.149 19.365 -69.796 1.00 41.97 236 ASP A CA 1
ATOM 1916 C C . ASP A 1 236 ? 6.479 19.986 -70.247 1.00 41.97 236 ASP A C 1
ATOM 1918 O O . ASP A 1 236 ? 6.705 21.187 -70.106 1.00 41.97 236 ASP A O 1
ATOM 1922 N N . LEU A 1 237 ? 7.263 19.133 -70.922 1.00 37.50 237 LEU A N 1
ATOM 1923 C CA . LEU A 1 237 ? 8.460 19.383 -71.740 1.00 37.50 237 LEU A CA 1
ATOM 1924 C C . LEU A 1 237 ? 9.788 19.143 -71.011 1.00 37.50 237 LEU A C 1
ATOM 1926 O O . LEU A 1 237 ? 10.361 20.032 -70.399 1.00 37.50 237 LEU A O 1
ATOM 1930 N N . TYR A 1 238 ? 10.314 17.922 -71.129 1.00 39.38 238 TYR A N 1
ATOM 1931 C CA . TYR A 1 238 ? 11.459 17.640 -72.004 1.00 39.38 238 TYR A CA 1
ATOM 1932 C C . TYR A 1 238 ? 11.701 16.128 -72.079 1.00 39.38 238 TYR A C 1
ATOM 1934 O O . TYR A 1 238 ? 11.832 15.430 -71.075 1.00 39.38 238 TYR A O 1
ATOM 1942 N N . SER A 1 239 ? 11.769 15.643 -73.314 1.00 36.97 239 SER A N 1
ATOM 1943 C CA . SER A 1 239 ? 12.157 14.297 -73.705 1.00 36.97 239 SER A CA 1
ATOM 1944 C C . SER A 1 239 ? 13.500 13.879 -73.105 1.00 36.97 239 SER A C 1
ATOM 1946 O O . SER A 1 239 ? 14.509 14.557 -73.306 1.00 36.97 239 SER A O 1
ATOM 1948 N N . ARG A 1 240 ? 13.550 12.697 -72.487 1.00 37.16 240 ARG A N 1
ATOM 1949 C CA . ARG A 1 240 ? 14.726 11.826 -72.577 1.00 37.16 240 ARG A CA 1
ATOM 1950 C C . ARG A 1 240 ? 14.337 10.384 -72.276 1.00 37.16 240 ARG A C 1
ATOM 1952 O O . ARG A 1 240 ? 13.947 10.052 -71.163 1.00 37.16 240 ARG A O 1
ATOM 1959 N N . GLU A 1 241 ? 14.413 9.558 -73.309 1.00 36.22 241 GLU A N 1
ATOM 1960 C CA . GLU A 1 241 ? 14.173 8.121 -73.250 1.00 36.22 241 GLU A CA 1
ATOM 1961 C C . GLU A 1 241 ? 15.111 7.446 -72.240 1.00 36.22 241 GLU A C 1
ATOM 1963 O O . GLU A 1 241 ? 16.317 7.708 -72.235 1.00 36.22 241 GLU A O 1
ATOM 1968 N N . LEU A 1 242 ? 14.561 6.553 -71.411 1.00 39.09 242 LEU A N 1
ATOM 1969 C CA . LEU A 1 242 ? 15.335 5.603 -70.614 1.00 39.09 242 LEU A CA 1
ATOM 1970 C C . LEU A 1 242 ? 14.849 4.174 -70.922 1.00 39.09 242 LEU A C 1
ATOM 1972 O O . LEU A 1 242 ? 13.636 3.948 -70.908 1.00 39.09 242 LEU A O 1
ATOM 1976 N N . PRO A 1 243 ? 15.741 3.204 -71.202 1.00 42.09 243 PRO A N 1
ATOM 1977 C CA . PRO A 1 243 ? 15.335 1.891 -71.696 1.00 42.09 243 PRO A CA 1
ATOM 1978 C C . PRO A 1 243 ? 14.799 0.970 -70.595 1.00 42.09 243 PRO A C 1
ATOM 1980 O O . PRO A 1 243 ? 15.288 0.947 -69.466 1.00 42.09 243 PRO A O 1
ATOM 1983 N N . THR A 1 244 ? 13.826 0.149 -70.984 1.00 42.66 244 THR A N 1
ATOM 1984 C CA . THR A 1 244 ? 13.250 -0.984 -70.247 1.00 42.66 244 THR A CA 1
ATOM 1985 C C . THR A 1 244 ? 14.306 -2.078 -69.977 1.00 42.66 244 THR A C 1
ATOM 1987 O O . THR A 1 244 ? 15.189 -2.291 -70.812 1.00 42.66 244 THR A O 1
ATOM 1990 N N . PRO A 1 245 ? 14.244 -2.801 -68.839 1.00 41.91 245 PRO A N 1
ATOM 1991 C CA . PRO A 1 245 ? 15.280 -3.752 -68.436 1.00 41.91 245 PRO A CA 1
ATOM 1992 C C . PRO A 1 245 ? 15.188 -5.082 -69.199 1.00 41.91 245 PRO A C 1
ATOM 1994 O O . PRO A 1 245 ? 14.100 -5.618 -69.402 1.00 41.91 245 PRO A O 1
ATOM 1997 N N . GLN A 1 246 ? 16.344 -5.657 -69.551 1.00 40.69 246 GLN A N 1
ATOM 1998 C CA . GLN A 1 246 ? 16.457 -7.057 -69.973 1.00 40.69 246 GLN A CA 1
ATOM 1999 C C . GLN A 1 246 ? 17.106 -7.921 -68.878 1.00 40.69 246 GLN A C 1
ATOM 2001 O O . GLN A 1 246 ? 18.031 -7.461 -68.202 1.00 40.69 246 GLN A O 1
ATOM 2006 N N . PRO A 1 247 ? 16.662 -9.181 -68.712 1.00 40.28 247 PRO A N 1
ATOM 2007 C CA . PRO A 1 247 ? 17.209 -10.108 -67.732 1.00 40.28 247 PRO A CA 1
ATOM 2008 C C . PRO A 1 247 ? 18.517 -10.708 -68.263 1.00 40.28 247 PRO A C 1
ATOM 2010 O O . PRO A 1 247 ? 18.562 -11.212 -69.385 1.00 40.28 247 PRO A O 1
ATOM 2013 N N . ARG A 1 248 ? 19.590 -10.696 -67.464 1.00 33.97 248 ARG A N 1
ATOM 2014 C CA . ARG A 1 248 ? 20.822 -11.423 -67.800 1.00 33.97 248 ARG A CA 1
ATOM 2015 C C . ARG A 1 248 ? 20.987 -12.634 -66.889 1.00 33.97 248 ARG A C 1
ATOM 2017 O O . ARG A 1 248 ? 21.190 -12.505 -65.687 1.00 33.97 248 ARG A O 1
ATOM 2024 N N . GLN A 1 249 ? 20.898 -13.789 -67.538 1.00 37.72 249 GLN A N 1
ATOM 2025 C CA . GLN A 1 249 ? 21.180 -15.120 -67.029 1.00 37.72 249 GLN A CA 1
ATOM 2026 C C . GLN A 1 249 ? 22.599 -15.266 -66.467 1.00 37.72 249 GLN A C 1
ATOM 2028 O O . GLN A 1 249 ? 23.557 -14.623 -66.903 1.00 37.72 249 GLN A O 1
ATOM 2033 N N . GLU A 1 250 ? 22.659 -16.190 -65.517 1.00 38.88 250 GLU A N 1
ATOM 2034 C CA . GLU A 1 250 ? 23.799 -16.807 -64.857 1.00 38.88 250 GLU A CA 1
ATOM 2035 C C . GLU A 1 250 ? 25.004 -17.063 -65.773 1.00 38.88 250 GLU A C 1
ATOM 2037 O O . GLU A 1 250 ? 24.887 -17.579 -66.887 1.00 38.88 250 GLU A O 1
ATOM 2042 N N . ARG A 1 251 ? 26.203 -16.815 -65.236 1.00 35.38 251 ARG A N 1
ATOM 2043 C CA . ARG A 1 251 ? 27.400 -17.553 -65.638 1.00 35.38 251 ARG A CA 1
ATOM 2044 C C . ARG A 1 251 ? 28.080 -18.140 -64.415 1.00 35.38 251 ARG A C 1
ATOM 2046 O O . ARG A 1 251 ? 28.669 -17.440 -63.600 1.00 35.38 251 ARG A O 1
ATOM 2053 N N . PHE A 1 252 ? 27.988 -19.460 -64.363 1.00 35.62 252 PHE A N 1
ATOM 2054 C CA . PHE A 1 252 ? 28.859 -20.357 -63.632 1.00 35.62 252 PHE A CA 1
ATOM 2055 C C . PHE A 1 252 ? 30.328 -20.109 -63.996 1.00 35.62 252 PHE A C 1
ATOM 2057 O O . PHE A 1 252 ? 30.683 -20.086 -65.174 1.00 35.62 252 PHE A O 1
ATOM 2064 N N . ALA A 1 253 ? 31.187 -20.059 -62.981 1.00 36.12 253 ALA A N 1
ATOM 2065 C CA . ALA A 1 253 ? 32.566 -20.508 -63.092 1.00 36.12 253 ALA A CA 1
ATOM 2066 C C . ALA A 1 253 ? 32.841 -21.466 -61.927 1.00 36.12 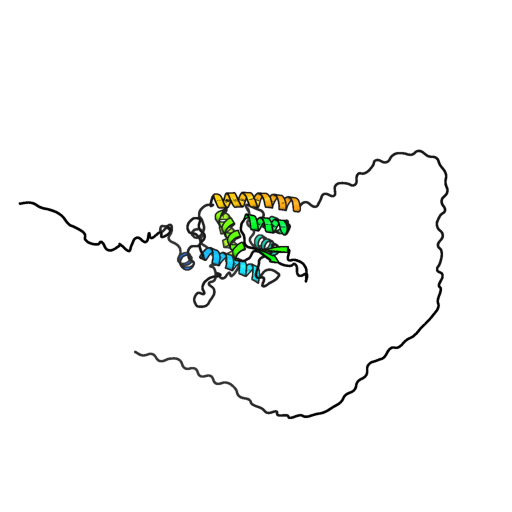253 ALA A C 1
ATOM 2068 O O . ALA A 1 253 ? 32.938 -21.072 -60.768 1.00 36.12 253 ALA A O 1
ATOM 2069 N N . LYS A 1 254 ? 32.891 -22.755 -62.273 1.00 33.25 254 LYS A N 1
ATOM 2070 C CA . LYS A 1 254 ? 33.485 -23.831 -61.480 1.00 33.25 254 LYS A CA 1
ATOM 2071 C C . LYS A 1 254 ? 35.006 -23.711 -61.560 1.00 33.25 254 LYS A C 1
ATOM 2073 O O . LYS A 1 254 ? 35.503 -23.349 -62.627 1.00 33.25 254 LYS A O 1
ATOM 2078 N N . THR A 1 255 ? 35.695 -24.121 -60.492 1.00 29.09 255 THR A N 1
ATOM 2079 C CA . THR A 1 255 ? 36.892 -25.004 -60.454 1.00 29.09 255 THR A CA 1
ATOM 2080 C C . THR A 1 255 ? 37.763 -24.615 -59.246 1.00 29.09 255 THR A C 1
ATOM 2082 O O . THR A 1 255 ? 38.010 -23.431 -59.074 1.00 29.09 255 THR A O 1
ATOM 2085 N N . THR A 1 256 ? 38.323 -25.463 -58.377 1.00 32.53 256 THR A N 1
ATOM 2086 C CA . THR A 1 256 ? 38.233 -26.902 -58.062 1.00 32.53 256 THR A CA 1
ATOM 2087 C C . THR A 1 256 ? 39.166 -27.139 -56.854 1.00 32.53 256 THR A C 1
ATOM 2089 O O . THR A 1 256 ? 40.265 -26.598 -56.830 1.00 32.53 256 THR A O 1
ATOM 2092 N N . LEU A 1 257 ? 38.685 -27.937 -55.892 1.00 31.17 257 LEU A N 1
ATOM 2093 C CA . LEU A 1 257 ? 39.350 -28.901 -54.986 1.00 31.17 257 LEU A CA 1
ATOM 2094 C C . LEU A 1 257 ? 40.711 -28.596 -54.329 1.00 31.17 257 LEU A C 1
ATOM 2096 O O . LEU A 1 257 ? 41.723 -28.495 -55.002 1.00 31.17 257 LEU A O 1
ATOM 2100 N N . TYR A 1 258 ? 40.717 -28.698 -52.996 1.00 30.25 258 TYR A N 1
ATOM 2101 C CA . TYR A 1 258 ? 41.472 -29.647 -52.142 1.00 30.25 258 TYR A CA 1
ATOM 2102 C C . TYR A 1 258 ? 40.706 -29.664 -50.797 1.00 30.25 258 TYR A C 1
ATOM 2104 O O . TYR A 1 258 ? 40.227 -28.614 -50.387 1.00 30.25 258 TYR A O 1
ATOM 2112 N N . SER A 1 259 ? 40.516 -30.709 -49.998 1.00 32.84 259 SER A N 1
ATOM 2113 C CA . SER A 1 259 ? 40.738 -32.157 -50.007 1.00 32.84 259 SER A CA 1
ATOM 2114 C C . SER A 1 259 ? 40.079 -32.641 -48.703 1.00 32.84 259 SER A C 1
ATOM 2116 O O . SER A 1 259 ? 40.201 -31.977 -47.674 1.00 32.84 259 SER A O 1
ATOM 2118 N N . GLU A 1 260 ? 39.367 -33.764 -48.749 1.00 31.27 260 GLU A N 1
ATOM 2119 C CA . GLU A 1 260 ? 38.730 -34.424 -47.604 1.00 31.27 260 GLU A CA 1
ATOM 2120 C C . GLU A 1 260 ? 39.736 -34.884 -46.543 1.00 31.27 260 GLU A C 1
ATOM 2122 O O . GLU A 1 260 ? 40.843 -35.309 -46.867 1.00 31.27 260 GLU A O 1
ATOM 2127 N N . SER A 1 261 ? 39.271 -34.950 -45.294 1.00 31.09 261 SER A N 1
ATOM 2128 C CA . SER A 1 261 ? 39.454 -36.153 -44.474 1.00 31.09 261 SER A CA 1
ATOM 2129 C C . SER A 1 261 ? 38.468 -36.149 -43.306 1.00 31.09 261 SER A C 1
ATOM 2131 O O . SER A 1 261 ? 38.620 -35.414 -42.332 1.00 31.09 261 SER A O 1
ATOM 2133 N N . SER A 1 262 ? 37.444 -36.989 -43.441 1.00 33.97 262 SER A N 1
ATOM 2134 C CA . SER A 1 262 ? 36.597 -37.494 -42.365 1.00 33.97 262 SER A CA 1
ATOM 2135 C C . SER A 1 262 ? 37.349 -38.615 -41.645 1.00 33.97 262 SER A C 1
ATOM 2137 O O . SER A 1 262 ? 37.897 -39.484 -42.319 1.00 33.97 262 SER A O 1
ATOM 2139 N N . TYR A 1 263 ? 37.341 -38.643 -40.309 1.00 29.56 263 TYR A N 1
ATOM 2140 C CA . TYR A 1 263 ? 37.555 -39.891 -39.579 1.00 29.56 263 TYR A CA 1
ATOM 2141 C C . TYR A 1 263 ? 36.489 -40.106 -38.512 1.00 29.56 263 TYR A C 1
ATOM 2143 O O . TYR A 1 263 ? 36.260 -39.318 -37.597 1.00 29.56 263 TYR A O 1
ATOM 2151 N N . HIS A 1 264 ? 35.845 -41.239 -38.736 1.00 32.00 264 HIS A N 1
ATOM 2152 C CA . HIS A 1 264 ? 34.901 -41.984 -37.943 1.00 32.00 264 HIS A CA 1
ATOM 2153 C C . HIS A 1 264 ? 35.520 -42.420 -36.608 1.00 32.00 264 HIS A C 1
ATOM 2155 O O . HIS A 1 264 ? 36.703 -42.750 -36.535 1.00 32.00 264 HIS A O 1
ATOM 2161 N N . GLY A 1 265 ? 34.696 -42.462 -35.562 1.00 31.41 265 GLY A N 1
ATOM 2162 C CA . GLY A 1 265 ? 35.064 -43.067 -34.290 1.00 31.41 265 GLY A CA 1
ATOM 2163 C C . GLY A 1 265 ? 35.120 -44.592 -34.368 1.00 31.41 265 GLY A C 1
ATOM 2164 O O . GLY A 1 265 ? 34.337 -45.209 -35.084 1.00 31.41 265 GLY A O 1
ATOM 2165 N N . GLN A 1 266 ? 36.005 -45.185 -33.565 1.00 30.28 266 GLN A N 1
ATOM 2166 C CA . GLN A 1 266 ? 35.845 -46.522 -32.995 1.00 30.28 266 GLN A CA 1
ATOM 2167 C C . GLN A 1 266 ? 36.772 -46.709 -31.780 1.00 30.28 266 GLN A C 1
ATOM 2169 O O . GLN A 1 266 ? 37.979 -46.518 -31.846 1.00 30.28 266 GLN A O 1
ATOM 2174 N N . THR A 1 267 ? 36.129 -47.020 -30.653 1.00 34.31 267 THR A N 1
ATOM 2175 C CA . THR A 1 267 ? 36.443 -48.054 -29.648 1.00 34.31 267 THR A CA 1
ATOM 2176 C C . THR A 1 267 ? 37.878 -48.581 -29.479 1.00 34.31 267 THR A C 1
ATOM 2178 O O . THR A 1 267 ? 38.446 -49.125 -30.416 1.00 34.31 267 THR A O 1
ATOM 2181 N N . ASN A 1 268 ? 38.345 -48.603 -28.220 1.00 30.16 268 ASN A N 1
ATOM 2182 C CA . ASN A 1 268 ? 38.993 -49.725 -27.496 1.00 30.16 268 ASN A CA 1
ATOM 2183 C C . ASN A 1 268 ? 39.085 -49.290 -26.012 1.00 30.16 268 ASN A C 1
ATOM 2185 O O . ASN A 1 268 ? 39.584 -48.207 -25.743 1.00 30.16 268 ASN A O 1
ATOM 2189 N N . LYS A 1 269 ? 38.440 -49.893 -24.999 1.00 33.94 269 LYS A N 1
ATOM 2190 C CA . LYS A 1 269 ? 38.548 -51.240 -24.393 1.00 33.94 269 LYS A CA 1
ATOM 2191 C C . LYS A 1 269 ? 39.974 -51.699 -24.040 1.00 33.94 269 LYS A C 1
ATOM 2193 O O . LYS A 1 269 ? 40.602 -52.396 -24.820 1.00 33.94 269 LYS A O 1
ATOM 2198 N N . THR A 1 270 ? 40.353 -51.434 -22.789 1.00 33.62 270 THR A N 1
ATOM 2199 C CA . THR A 1 270 ? 41.091 -52.291 -21.830 1.00 33.62 270 THR A CA 1
ATOM 2200 C C . THR A 1 270 ? 40.681 -51.784 -20.429 1.00 33.62 270 THR A C 1
ATOM 2202 O O . THR A 1 270 ? 40.587 -50.583 -20.226 1.00 33.62 270 THR A O 1
ATOM 2205 N N . GLY A 1 271 ? 40.284 -52.554 -19.414 1.00 29.31 271 GLY A N 1
ATOM 2206 C CA . GLY A 1 271 ? 40.375 -53.989 -19.167 1.00 29.31 271 GLY A CA 1
ATOM 2207 C C . GLY A 1 271 ? 41.329 -54.270 -18.002 1.00 29.31 271 GLY A C 1
ATOM 2208 O O . GLY A 1 271 ? 42.499 -54.499 -18.267 1.00 29.31 271 GLY A O 1
ATOM 2209 N N . ASN A 1 272 ? 40.829 -54.194 -16.754 1.00 31.38 272 ASN A N 1
ATOM 2210 C CA . ASN A 1 272 ? 41.217 -54.929 -15.520 1.00 31.38 272 ASN A CA 1
ATOM 2211 C C . ASN A 1 272 ? 40.638 -54.156 -14.311 1.00 31.38 272 ASN A C 1
ATOM 2213 O O . ASN A 1 272 ? 40.946 -52.985 -14.149 1.00 31.38 272 ASN A O 1
ATOM 2217 N N . GLY A 1 273 ? 39.721 -54.648 -13.466 1.00 28.86 273 GLY A N 1
ATOM 2218 C CA . GLY A 1 273 ? 39.541 -55.986 -12.881 1.00 28.86 273 GLY A CA 1
ATOM 2219 C C . GLY A 1 273 ? 39.997 -55.912 -11.411 1.00 28.86 273 GLY A C 1
ATOM 2220 O O . GLY A 1 273 ? 41.190 -55.814 -11.169 1.00 28.86 273 GLY A O 1
ATOM 2221 N N . ARG A 1 274 ? 39.116 -55.777 -10.407 1.00 32.66 274 ARG A N 1
ATOM 2222 C CA . ARG A 1 274 ? 38.480 -56.846 -9.591 1.00 32.66 274 ARG A CA 1
ATOM 2223 C C . ARG A 1 274 ? 37.497 -56.160 -8.616 1.00 32.66 274 ARG A C 1
ATOM 2225 O O . ARG A 1 274 ? 37.892 -55.219 -7.944 1.00 32.66 274 ARG A O 1
ATOM 2232 N N . GLN A 1 275 ? 36.186 -56.417 -8.647 1.00 35.31 275 GLN A N 1
ATOM 2233 C CA . GLN A 1 275 ? 35.448 -57.473 -7.924 1.00 35.31 275 GLN A CA 1
ATOM 2234 C C . GLN A 1 275 ? 35.858 -57.696 -6.458 1.00 35.31 275 GLN A C 1
ATOM 2236 O O . GLN A 1 275 ? 36.902 -58.283 -6.205 1.00 35.31 275 GLN A O 1
ATOM 2241 N N . THR A 1 276 ? 34.940 -57.397 -5.530 1.00 37.28 276 THR A N 1
ATOM 2242 C CA . THR A 1 276 ? 34.333 -58.429 -4.668 1.00 37.28 276 THR A CA 1
ATOM 2243 C C . THR A 1 276 ? 32.849 -58.124 -4.437 1.00 37.28 276 THR A C 1
ATOM 2245 O O . THR A 1 276 ? 32.442 -56.976 -4.273 1.00 37.28 276 THR A O 1
ATOM 2248 N N . ASN A 1 277 ? 32.049 -59.186 -4.515 1.00 32.38 277 ASN A N 1
ATOM 2249 C CA . ASN A 1 277 ? 30.621 -59.242 -4.228 1.00 32.38 277 ASN A CA 1
ATOM 2250 C C . ASN A 1 277 ? 30.387 -59.299 -2.713 1.00 32.38 277 ASN A C 1
ATOM 2252 O O . ASN A 1 277 ? 31.197 -59.887 -2.003 1.00 32.38 277 ASN A O 1
ATOM 2256 N N . ASN A 1 278 ? 29.216 -58.854 -2.255 1.00 33.66 278 ASN A N 1
ATOM 2257 C CA . ASN A 1 278 ? 28.369 -59.725 -1.438 1.00 33.66 278 ASN A CA 1
ATOM 2258 C C . ASN A 1 278 ? 26.918 -59.236 -1.407 1.00 33.66 278 ASN A C 1
ATOM 2260 O O . ASN A 1 278 ? 26.605 -58.132 -0.971 1.00 33.66 278 ASN A O 1
ATOM 2264 N N . ALA A 1 279 ? 26.035 -60.117 -1.869 1.00 35.66 279 ALA A N 1
ATOM 2265 C CA . ALA A 1 279 ? 24.630 -60.138 -1.514 1.00 35.66 279 ALA A CA 1
ATOM 2266 C C . ALA A 1 279 ? 24.489 -60.783 -0.127 1.00 35.66 279 ALA A C 1
ATOM 2268 O O . ALA A 1 279 ? 25.231 -61.709 0.171 1.00 35.66 279 ALA A O 1
ATOM 2269 N N . GLN A 1 280 ? 23.522 -60.346 0.685 1.00 35.28 280 GLN A N 1
ATOM 2270 C CA . GLN A 1 280 ? 22.510 -61.229 1.283 1.00 35.28 280 GLN A CA 1
ATOM 2271 C C . GLN A 1 280 ? 21.501 -60.412 2.117 1.00 35.28 280 GLN A C 1
ATOM 2273 O O . GLN A 1 280 ? 21.867 -59.687 3.031 1.00 35.28 280 GLN A O 1
ATOM 2278 N N . ARG A 1 281 ? 20.218 -60.602 1.788 1.00 33.03 281 ARG A N 1
ATOM 2279 C CA . ARG A 1 281 ? 19.070 -60.882 2.677 1.00 33.03 281 ARG A CA 1
ATOM 2280 C C . ARG A 1 281 ? 18.982 -60.212 4.062 1.00 33.03 281 ARG A C 1
ATOM 2282 O O . ARG A 1 281 ? 19.757 -60.507 4.959 1.00 33.03 281 ARG A O 1
ATOM 2289 N N . GLY A 1 282 ? 17.822 -59.597 4.310 1.00 31.19 282 GLY A N 1
ATOM 2290 C CA . GLY A 1 282 ? 17.258 -59.491 5.660 1.00 31.19 282 GLY A CA 1
ATOM 2291 C C . GLY A 1 282 ? 15.879 -58.840 5.713 1.00 31.19 282 GLY A C 1
ATOM 2292 O O . GLY A 1 282 ? 15.766 -57.626 5.793 1.00 31.19 282 GLY A O 1
ATOM 2293 N N . ARG A 1 283 ? 14.823 -59.663 5.691 1.00 36.41 283 ARG A N 1
ATOM 2294 C CA . ARG A 1 283 ? 13.477 -59.323 6.184 1.00 36.41 283 ARG A CA 1
ATOM 2295 C C . ARG A 1 283 ? 13.568 -58.974 7.675 1.00 36.41 283 ARG A C 1
ATOM 2297 O O . ARG A 1 283 ? 14.188 -59.737 8.405 1.00 36.41 283 ARG A O 1
ATOM 2304 N N . THR A 1 284 ? 12.825 -57.971 8.139 1.00 33.56 284 THR A N 1
ATOM 2305 C CA . THR A 1 284 ? 11.937 -58.067 9.321 1.00 33.56 284 THR A CA 1
ATOM 2306 C C . THR A 1 284 ? 11.048 -56.824 9.436 1.00 33.56 284 THR A C 1
ATOM 2308 O O . THR A 1 284 ? 11.401 -55.731 9.008 1.00 33.56 284 THR A O 1
ATOM 2311 N N . LYS A 1 285 ? 9.831 -57.066 9.926 1.00 42.00 285 LYS A N 1
ATOM 2312 C CA . LYS A 1 285 ? 8.692 -56.156 10.122 1.00 42.00 285 LYS A CA 1
ATOM 2313 C C . LYS A 1 285 ? 8.705 -55.586 11.570 1.00 42.00 285 LYS A C 1
ATOM 2315 O O . LYS A 1 285 ? 9.609 -55.938 12.321 1.00 42.00 285 LYS A O 1
ATOM 2320 N N . PRO A 1 286 ? 7.764 -54.697 11.952 1.00 45.69 286 PRO A N 1
ATOM 2321 C CA . PRO A 1 286 ? 7.975 -53.618 12.919 1.00 45.69 286 PRO A CA 1
ATOM 2322 C C . PRO A 1 286 ? 7.680 -54.019 14.370 1.00 45.69 286 PRO A C 1
ATOM 2324 O O . PRO A 1 286 ? 6.879 -54.919 14.613 1.00 45.69 286 PRO A O 1
ATOM 2327 N N . TYR A 1 287 ? 8.246 -53.275 15.325 1.00 31.36 287 TYR A N 1
ATOM 2328 C CA . TYR A 1 287 ? 7.784 -53.272 16.713 1.00 31.36 287 TYR A CA 1
ATOM 2329 C C . TYR A 1 287 ? 6.956 -52.019 16.998 1.00 31.36 287 TYR A C 1
ATOM 2331 O O . TYR A 1 287 ? 7.441 -50.891 16.950 1.00 31.36 287 TYR A O 1
ATOM 2339 N N . VAL A 1 288 ? 5.684 -52.268 17.293 1.00 39.81 288 VAL A N 1
ATOM 2340 C CA . VAL A 1 288 ? 4.760 -51.384 17.998 1.00 39.81 288 VAL A CA 1
ATOM 2341 C C . VAL A 1 288 ? 4.955 -51.657 19.488 1.00 39.81 288 VAL A C 1
ATOM 2343 O O . VAL A 1 288 ? 4.923 -52.818 19.889 1.00 39.81 288 VAL A O 1
ATOM 2346 N N . HIS A 1 289 ? 5.085 -50.622 20.317 1.00 38.03 289 HIS A N 1
ATOM 2347 C CA . HIS A 1 289 ? 4.673 -50.727 21.716 1.00 38.03 289 HIS A CA 1
ATOM 2348 C C . HIS A 1 289 ? 3.906 -49.467 22.117 1.00 38.03 289 HIS A C 1
ATOM 2350 O O . HIS A 1 289 ? 4.463 -48.385 22.274 1.00 38.03 289 HIS A O 1
ATOM 2356 N N . ASN A 1 290 ? 2.592 -49.642 22.244 1.00 36.28 290 ASN A N 1
ATOM 2357 C CA . ASN A 1 290 ? 1.703 -48.782 23.012 1.00 36.28 290 ASN A CA 1
ATOM 2358 C C . ASN A 1 290 ? 1.992 -48.986 24.499 1.00 36.28 290 ASN A C 1
ATOM 2360 O O . ASN A 1 290 ? 1.975 -50.135 24.930 1.00 36.28 290 ASN A O 1
ATOM 2364 N N . SER A 1 291 ? 2.115 -47.902 25.263 1.00 37.59 291 SER A N 1
ATOM 2365 C CA . SER A 1 291 ? 1.751 -47.862 26.686 1.00 37.59 291 SER A CA 1
ATOM 2366 C C . SER A 1 291 ? 1.274 -46.445 27.031 1.00 37.59 291 SER A C 1
ATOM 2368 O O . SER A 1 291 ? 2.059 -45.500 27.020 1.00 37.59 291 SER A O 1
ATOM 2370 N N . ARG A 1 292 ? -0.031 -46.294 27.294 1.00 38.66 292 ARG A N 1
ATOM 2371 C CA . ARG A 1 292 ? -0.600 -45.216 28.131 1.00 38.66 292 ARG A CA 1
ATOM 2372 C C . ARG A 1 292 ? -0.734 -45.748 29.586 1.00 38.66 292 ARG A C 1
ATOM 2374 O O . ARG A 1 292 ? 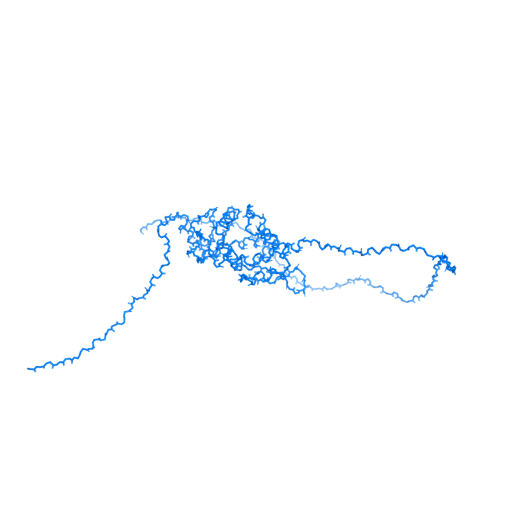-0.344 -46.888 29.822 1.00 38.66 292 ARG A O 1
ATOM 2381 N N . PRO A 1 293 ? -1.345 -45.003 30.524 1.00 57.16 293 PRO A N 1
ATOM 2382 C CA . PRO A 1 293 ? -0.701 -44.102 31.475 1.00 57.16 293 PRO A CA 1
ATOM 2383 C C . PRO A 1 293 ? -0.806 -44.641 32.920 1.00 57.16 293 PRO A C 1
ATOM 2385 O O . PRO A 1 293 ? -1.571 -45.563 33.177 1.00 57.16 293 PRO A O 1
ATOM 2388 N N . ASN A 1 294 ? -0.106 -44.025 33.874 1.00 42.81 294 ASN A N 1
ATOM 2389 C CA . ASN A 1 294 ? -0.436 -44.167 35.294 1.00 42.81 294 ASN A CA 1
ATOM 2390 C C . ASN A 1 294 ? -0.762 -42.791 35.876 1.00 42.81 294 ASN A C 1
ATOM 2392 O O . ASN A 1 294 ? 0.073 -41.887 35.844 1.00 42.81 294 ASN A O 1
ATOM 2396 N N . ASN A 1 295 ? -1.992 -42.676 36.377 1.00 45.47 295 ASN A N 1
ATOM 2397 C CA . ASN A 1 295 ? -2.352 -41.785 37.470 1.00 45.47 295 ASN A CA 1
ATOM 2398 C C . ASN A 1 295 ? -1.754 -42.357 38.764 1.00 45.47 295 ASN A C 1
ATOM 2400 O O . ASN A 1 295 ? -1.752 -43.576 38.930 1.00 45.47 295 ASN A O 1
ATOM 2404 N N . ASP A 1 296 ? -1.243 -41.497 39.642 1.00 48.91 296 ASP A N 1
ATOM 2405 C CA . ASP A 1 296 ? -1.729 -41.306 41.020 1.00 48.91 296 ASP A CA 1
ATOM 2406 C C . ASP A 1 296 ? -0.683 -40.562 41.872 1.00 48.91 296 ASP A C 1
ATOM 2408 O O . ASP A 1 296 ? 0.513 -40.853 41.786 1.00 48.91 296 ASP A O 1
ATOM 2412 N N . LEU A 1 297 ? -1.223 -39.669 42.721 1.00 45.12 297 LEU A N 1
ATOM 2413 C CA . LEU A 1 297 ? -0.644 -38.792 43.761 1.00 45.12 297 LEU A CA 1
ATOM 2414 C C . LEU A 1 297 ? -0.222 -37.375 43.341 1.00 45.12 297 LEU A C 1
ATOM 2416 O O . LEU A 1 297 ? 0.819 -37.199 42.674 1.00 45.12 297 LEU A O 1
#

Sequence (297 aa):
MISNEGDQSRGKPAADAYLDITPTFNDDLELSTVDKKWGCLFYGNTPTDRFGQLNRGIANHINELDTPYKTIVIPPRKMVEFYSRFELQDENYPLKTIFRNLSHKQISWLYEDLHCEYHLVGDGDVGKRPKIPALTPLGFDTWMTLLMLAYPNKEAERLQKIVEAMPIDADGVLVERKPERLPKQLSRHLLPPEAHRESKKTLDRVLSEFKDLATRNQTPSRKSKISRLPPQHHNDLYSRELPTPQPRQERFAKTTLYSESSYHGQTNKTGNGRQTNNAQRGRTKPYVHNSRPNNDL

Foldseek 3Di:
DDDDDDDDDDDDDDDDPPPPPPLDDVPVDPDDPLDVVQDFQDSALRGDVSLLLQLLLLQQQLQAPPPVHNHQFAFLVSQLVLCVQLPDPDDPFPSNLLSVQDDQVLVVVLLVLLVQDWDFADPPDPPDDGRTTTGGSRSSSSVLSLCCQQPVVRSLSSVLSSLLVDQTFGNDDDDVNHGHTDDNGDDSSSGHPDHDVVSNVSCCVSRVVSRVVSVVSPDDPPPPDDPDDDDDDDDDDDDDDDDDDDDDDDDDDDDDDDDDDDDDDDDDDDDDDDDDDDDDDDDDDDDDDDDDDDDDD

Secondary structure (DSSP, 8-state):
----------PPP-------------TTS---HHHHHH--SEETTEEPHHHHHHHHHHHHHHHHHSSSSS-SSB-HHHHHHHHHHT--SS-SS-HHHHHHHS-HHHHHHHHHHTT--EEEE--S-TTSPP-EEEE-HHHHHHHHHHHHHHSHHHHHHHHHHHHHHS--B-SSPPBTTBPPBPPSS--GGGS-SS--HHHHHHHHHHHHHHHHHHHHHHS---------PPPPP---------PPP----------------------------------------------------

pLDDT: mean 72.7, std 26.37, range [28.86, 98.75]